Protein AF-0000000076684715 (afdb_homodimer)

Structure (mmCIF, N/CA/C/O backbone):
data_AF-0000000076684715-model_v1
#
loop_
_entity.id
_entity.type
_entity.pdbx_description
1 polymer 'Metal-dependent hydrolase'
#
loop_
_atom_site.group_PDB
_atom_site.id
_atom_site.type_symbol
_atom_site.label_atom_id
_atom_site.label_alt_id
_atom_site.label_comp_id
_atom_site.label_asym_id
_atom_site.label_entity_id
_atom_site.label_seq_id
_atom_site.pdbx_PDB_ins_code
_atom_site.Cartn_x
_atom_site.Cartn_y
_atom_site.Cartn_z
_atom_site.occupancy
_atom_site.B_iso_or_equiv
_atom_site.auth_seq_id
_atom_site.auth_comp_id
_atom_site.auth_asym_id
_atom_site.auth_atom_id
_atom_site.pdbx_PDB_model_num
ATOM 1 N N . MET A 1 1 ? -25.812 -26.469 17.766 1 25.17 1 MET A N 1
ATOM 2 C CA . MET A 1 1 ? -26.031 -25.109 17.297 1 25.17 1 MET A CA 1
ATOM 3 C C . MET A 1 1 ? -24.703 -24.344 17.234 1 25.17 1 MET A C 1
ATOM 5 O O . MET A 1 1 ? -24.078 -24.094 18.266 1 25.17 1 MET A O 1
ATOM 9 N N . ASP A 1 2 ? -23.781 -24.54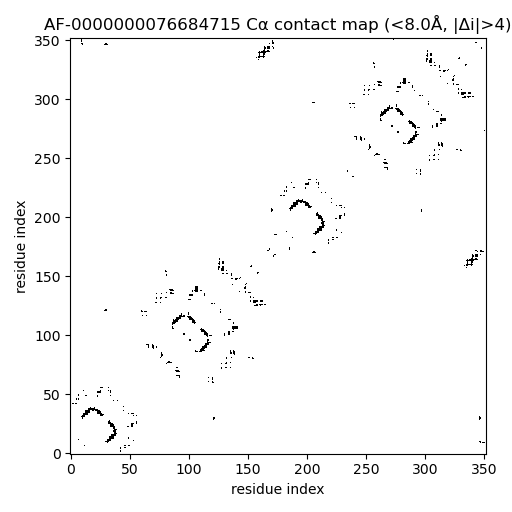7 16.297 1 29.7 2 ASP A N 1
ATOM 10 C CA . ASP A 1 2 ? -22.406 -24.078 16.172 1 29.7 2 ASP A CA 1
ATOM 11 C C . ASP A 1 2 ? -22.344 -22.547 16.156 1 29.7 2 ASP A C 1
ATOM 13 O O . ASP A 1 2 ? -22.875 -21.906 15.242 1 29.7 2 ASP A O 1
ATOM 17 N N . LYS A 1 3 ? -22.5 -21.797 17.297 1 34.09 3 LYS A N 1
ATOM 18 C CA . LYS A 1 3 ? -22.656 -20.375 17.578 1 34.09 3 LYS A CA 1
ATOM 19 C C . LYS A 1 3 ? -21.625 -19.562 16.797 1 34.09 3 LYS A C 1
ATOM 21 O O . LYS A 1 3 ? -20.422 -19.703 16.984 1 34.09 3 LYS A O 1
ATOM 26 N N . LYS A 1 4 ? -21.906 -19.25 15.633 1 37.41 4 LYS A N 1
ATOM 27 C CA . LYS A 1 4 ? -21.125 -18.391 14.742 1 37.41 4 LYS A CA 1
ATOM 28 C C . LYS A 1 4 ? -20.641 -17.141 15.469 1 37.41 4 LYS A C 1
ATOM 30 O O . LYS A 1 4 ? -21.453 -16.375 15.992 1 37.41 4 LYS A O 1
ATOM 35 N N . ARG A 1 5 ? -19.375 -17.078 15.922 1 48.44 5 ARG A N 1
ATOM 36 C CA . ARG A 1 5 ? -18.766 -16 16.688 1 48.44 5 ARG A CA 1
ATOM 37 C C . ARG A 1 5 ? -18.844 -14.688 15.938 1 48.44 5 ARG A C 1
ATOM 39 O O . ARG A 1 5 ? -18.812 -14.664 14.703 1 48.44 5 ARG A O 1
ATOM 46 N N . PRO A 1 6 ? -19.391 -13.656 16.656 1 44.38 6 PRO A N 1
ATOM 47 C CA . PRO A 1 6 ? -19.641 -12.352 16.031 1 44.38 6 PRO A CA 1
ATOM 48 C C . PRO A 1 6 ? -18.469 -11.875 15.18 1 44.38 6 PRO A C 1
ATOM 50 O O . PRO A 1 6 ? -17.312 -12.141 15.516 1 44.38 6 PRO A O 1
ATOM 53 N N . ASP A 1 7 ? -18.594 -11.5 14 1 47.94 7 ASP A N 1
ATOM 54 C CA . ASP A 1 7 ? -17.609 -10.844 13.141 1 47.94 7 ASP A CA 1
ATOM 55 C C . ASP A 1 7 ? -17.406 -9.383 13.539 1 47.94 7 ASP A C 1
ATOM 57 O O . ASP A 1 7 ? -18.375 -8.609 13.562 1 47.94 7 ASP A O 1
ATOM 61 N N . TYR A 1 8 ? -16.281 -8.961 14.32 1 49.88 8 TYR A N 1
ATOM 62 C CA . TYR A 1 8 ? -16.016 -7.656 14.906 1 49.88 8 TYR A CA 1
ATOM 63 C C . TYR A 1 8 ? -15.43 -6.699 13.875 1 49.88 8 TYR A C 1
ATOM 65 O O . TYR A 1 8 ? -15.125 -5.547 14.188 1 49.88 8 TYR A O 1
ATOM 73 N N . GLY A 1 9 ? -15.43 -7.141 12.641 1 47.31 9 GLY A N 1
ATOM 74 C CA . GLY A 1 9 ? -14.891 -6.305 11.578 1 47.31 9 GLY A CA 1
ATOM 75 C C . GLY A 1 9 ? -13.492 -6.707 11.148 1 47.31 9 GLY A C 1
ATOM 76 O O . GLY A 1 9 ? -12.805 -7.438 11.859 1 47.31 9 GLY A O 1
ATOM 77 N N . PRO A 1 10 ? -13.148 -6.391 10.055 1 50.03 10 PRO A N 1
ATOM 78 C CA . PRO A 1 10 ? -11.883 -6.859 9.492 1 50.03 10 PRO A CA 1
ATOM 79 C C . PRO A 1 10 ? -10.664 -6.359 10.266 1 50.03 10 PRO A C 1
ATOM 81 O O . PRO A 1 10 ? -9.594 -6.957 10.18 1 50.03 10 PRO A O 1
ATOM 84 N N . ASP A 1 11 ? -10.836 -5.344 11.078 1 54.41 11 ASP A N 1
ATOM 85 C CA . ASP A 1 11 ? -9.68 -4.77 11.766 1 54.41 11 ASP A CA 1
ATOM 86 C C . ASP A 1 11 ? -9.602 -5.266 13.203 1 54.41 11 ASP A C 1
ATOM 88 O O . ASP A 1 11 ? -8.781 -4.781 13.992 1 54.41 11 ASP A O 1
ATOM 92 N N . VAL A 1 12 ? -10.492 -6.086 13.461 1 65.94 12 VAL A N 1
ATOM 93 C CA . VAL A 1 12 ? -10.445 -6.609 14.82 1 65.94 12 VAL A CA 1
ATOM 94 C C . VAL A 1 12 ? -10.258 -8.125 14.789 1 65.94 12 VAL A C 1
ATOM 96 O O . VAL A 1 12 ? -11.023 -8.836 14.133 1 65.94 12 VAL A O 1
ATOM 99 N N . GLU A 1 13 ? -9.195 -8.57 15.219 1 74.06 13 GLU A N 1
ATOM 100 C CA . GLU A 1 13 ? -8.945 -9.992 15.414 1 74.06 13 GLU A CA 1
ATOM 101 C C . GLU A 1 13 ? -9.109 -10.391 16.875 1 74.06 13 GLU A C 1
ATOM 103 O O . GLU A 1 13 ? -8.5 -9.781 17.766 1 74.06 13 GLU A O 1
ATOM 108 N N . VAL A 1 14 ? -9.992 -11.406 17.031 1 78.88 14 VAL A N 1
ATOM 109 C CA . VAL A 1 14 ? -10.188 -11.914 18.375 1 78.88 14 VAL A CA 1
ATOM 110 C C . VAL A 1 14 ? -9.414 -13.219 18.562 1 78.88 14 VAL A C 1
ATOM 112 O O . VAL A 1 14 ? -9.602 -14.164 17.781 1 78.88 14 VAL A O 1
ATOM 115 N N . ARG A 1 15 ? -8.453 -13.219 19.344 1 81.12 15 ARG A N 1
ATOM 116 C CA . ARG A 1 15 ? -7.691 -14.406 19.719 1 81.12 15 ARG A CA 1
ATOM 117 C C . ARG A 1 15 ? -8.188 -14.977 21.047 1 81.12 15 ARG A C 1
ATOM 119 O O . ARG A 1 15 ? -8.102 -14.312 22.078 1 81.12 15 ARG A O 1
ATOM 126 N N . ARG A 1 16 ? -8.695 -16.203 20.875 1 81.06 16 ARG A N 1
ATOM 127 C CA . ARG A 1 16 ? -9.203 -16.859 22.078 1 81.06 16 ARG A CA 1
ATOM 128 C C . ARG A 1 16 ? -8.156 -17.766 22.688 1 81.06 16 ARG A C 1
ATOM 130 O O . ARG A 1 16 ? -7.434 -18.469 21.984 1 81.06 16 ARG A O 1
ATOM 137 N N . SER A 1 17 ? -8.031 -17.578 23.969 1 83.44 17 SER A N 1
ATOM 138 C CA . SER A 1 17 ? -7.008 -18.312 24.703 1 83.44 17 SER A CA 1
ATOM 139 C C . SER A 1 17 ? -7.609 -19.125 25.844 1 83.44 17 SER A C 1
ATOM 141 O O . SER A 1 17 ? -8.398 -18.594 26.625 1 83.44 17 SER A O 1
ATOM 143 N N . ARG A 1 18 ? -7.223 -20.359 25.828 1 86.56 18 ARG A N 1
ATOM 144 C CA . ARG A 1 18 ? -7.652 -21.219 26.938 1 86.56 18 ARG A CA 1
ATOM 145 C C . ARG A 1 18 ? -6.887 -20.891 28.219 1 86.56 18 ARG A C 1
ATOM 147 O O . ARG A 1 18 ? -7.301 -21.281 29.312 1 86.56 18 ARG A O 1
ATOM 154 N N . ARG A 1 19 ? -5.758 -20.312 28.047 1 83.44 19 ARG A N 1
ATOM 155 C CA . ARG A 1 19 ? -4.938 -19.969 29.203 1 83.44 19 ARG A CA 1
ATOM 156 C C . ARG A 1 19 ? -5.449 -18.703 29.875 1 83.44 19 ARG A C 1
ATOM 158 O O . ARG A 1 19 ? -5.195 -18.484 31.062 1 83.44 19 ARG A O 1
ATOM 165 N N . ARG A 1 20 ? -6.199 -17.938 29.062 1 79.62 20 ARG A N 1
ATOM 166 C CA . ARG A 1 20 ? -6.777 -16.703 29.578 1 79.62 20 ARG A CA 1
ATOM 167 C C . ARG A 1 20 ? -8.125 -16.953 30.234 1 79.62 20 ARG A C 1
ATOM 169 O O . ARG A 1 20 ? -8.961 -17.672 29.688 1 79.62 20 ARG A O 1
ATOM 176 N N . ARG A 1 21 ? -8.297 -16.469 31.359 1 77.69 21 ARG A N 1
ATOM 177 C CA . ARG A 1 21 ? -9.516 -16.797 32.094 1 77.69 21 ARG A CA 1
ATOM 178 C C . ARG A 1 21 ? -10.414 -15.57 32.25 1 77.69 21 ARG A C 1
ATOM 180 O O . ARG A 1 21 ? -11.633 -15.68 32.156 1 77.69 21 ARG A O 1
ATOM 187 N N . ARG A 1 22 ? -9.961 -14.367 32.469 1 78.5 22 ARG A N 1
ATOM 188 C CA . ARG A 1 22 ? -10.852 -13.258 32.812 1 78.5 22 ARG A CA 1
ATOM 189 C C . ARG A 1 22 ? -10.477 -12 32.031 1 78.5 22 ARG A C 1
ATOM 191 O O . ARG A 1 22 ? -11.344 -11.195 31.703 1 78.5 22 ARG A O 1
ATOM 198 N N . THR A 1 23 ? -9.367 -11.969 31.625 1 81.12 23 THR A N 1
ATOM 199 C CA . THR A 1 23 ? -8.914 -10.672 31.156 1 81.12 23 THR A CA 1
ATOM 200 C C . THR A 1 23 ? -9.055 -10.57 29.641 1 81.12 23 THR A C 1
ATOM 202 O O . THR A 1 23 ? -8.758 -11.523 28.906 1 81.12 23 THR A O 1
ATOM 205 N N . VAL A 1 24 ? -9.797 -9.562 29.266 1 84.5 24 VAL A N 1
ATOM 206 C CA . VAL A 1 24 ? -9.797 -9.18 27.859 1 84.5 24 VAL A CA 1
ATOM 207 C C . VAL A 1 24 ? -8.812 -8.039 27.625 1 84.5 24 VAL A C 1
ATOM 209 O O . VAL A 1 24 ? -8.82 -7.047 28.359 1 84.5 24 VAL A O 1
ATOM 212 N N . SER A 1 25 ? -7.887 -8.219 26.766 1 85.06 25 SER A N 1
ATOM 213 C CA . SER A 1 25 ? -6.934 -7.176 26.422 1 85.06 25 SER A CA 1
ATOM 214 C C . SER A 1 25 ? -6.891 -6.949 24.906 1 85.06 25 SER A C 1
ATOM 216 O O . SER A 1 25 ? -7.363 -7.785 24.141 1 85.06 25 SER A O 1
ATOM 218 N N . ALA A 1 26 ? -6.555 -5.73 24.578 1 83.75 26 ALA A N 1
ATOM 219 C CA . ALA A 1 26 ? -6.453 -5.41 23.156 1 83.75 26 ALA A CA 1
ATOM 220 C C . ALA A 1 26 ? -5.18 -4.625 22.859 1 83.75 26 ALA A C 1
ATOM 222 O O . ALA A 1 26 ? -4.68 -3.896 23.719 1 83.75 26 ALA A O 1
ATOM 223 N N . ARG A 1 27 ? -4.594 -4.918 21.797 1 73.06 27 ARG A N 1
ATOM 224 C CA . ARG A 1 27 ? -3.461 -4.133 21.328 1 73.06 27 ARG A CA 1
ATOM 225 C C . ARG A 1 27 ? -3.561 -3.885 19.812 1 73.06 27 ARG A C 1
ATOM 227 O O . ARG A 1 27 ? -4.137 -4.695 19.094 1 73.06 27 ARG A O 1
ATOM 234 N N . ALA A 1 28 ? -2.98 -2.727 19.594 1 63.59 28 ALA A N 1
ATOM 235 C CA . ALA A 1 28 ? -2.896 -2.43 18.156 1 63.59 28 ALA A CA 1
ATOM 236 C C . ALA A 1 28 ? -1.727 -3.166 17.516 1 63.59 28 ALA A C 1
ATOM 238 O O . ALA A 1 28 ? -0.61 -3.148 18.031 1 63.59 28 ALA A O 1
ATOM 239 N N . GLU A 1 29 ? -2.051 -3.963 16.641 1 60.81 29 GLU A N 1
ATOM 240 C CA . GLU A 1 29 ? -1.035 -4.586 15.797 1 60.81 29 GLU A CA 1
ATOM 241 C C . GLU A 1 29 ? -1.182 -4.152 14.344 1 60.81 29 GLU A C 1
ATOM 243 O O . GLU A 1 29 ? -1.964 -4.734 13.586 1 60.81 29 GLU A O 1
ATOM 248 N N . GLY A 1 30 ? -0.362 -3.266 14.078 1 48.84 30 GLY A N 1
ATOM 249 C CA . GLY A 1 30 ? -0.593 -2.67 12.773 1 48.84 30 GLY A CA 1
ATOM 250 C C . GLY A 1 30 ? -1.957 -2.016 12.648 1 48.84 30 GLY A C 1
ATOM 251 O O . GLY A 1 30 ? -2.312 -1.153 13.453 1 48.84 30 GLY A O 1
ATOM 252 N N . ASN A 1 31 ? -2.684 -2.512 11.633 1 51.09 31 ASN A N 1
ATOM 253 C CA . ASN A 1 31 ? -4.016 -1.968 11.398 1 51.09 31 ASN A CA 1
ATOM 254 C C . ASN A 1 31 ? -5.094 -2.799 12.086 1 51.09 31 ASN A C 1
ATOM 256 O O . ASN A 1 31 ? -6.285 -2.613 11.836 1 51.09 31 ASN A O 1
ATOM 260 N N . ARG A 1 32 ? -4.586 -3.619 12.812 1 60.69 32 ARG A N 1
ATOM 261 C CA . ARG A 1 32 ? -5.539 -4.496 13.484 1 60.69 32 ARG A CA 1
ATOM 262 C C . ARG A 1 32 ? -5.48 -4.312 15 1 60.69 32 ARG A C 1
ATOM 264 O O . ARG A 1 32 ? -4.426 -3.994 15.547 1 60.69 32 ARG A O 1
ATOM 271 N N . ILE A 1 33 ? -6.645 -4.281 15.438 1 69.94 33 ILE A N 1
ATOM 272 C CA . ILE A 1 33 ? -6.734 -4.398 16.891 1 69.94 33 ILE A CA 1
ATOM 273 C C . ILE A 1 33 ? -6.906 -5.867 17.281 1 69.94 33 ILE A C 1
ATOM 275 O O . ILE A 1 33 ? -7.855 -6.523 16.844 1 69.94 33 ILE A O 1
ATOM 279 N N . VAL A 1 34 ? -5.863 -6.422 17.766 1 78.88 34 VAL A N 1
ATOM 280 C CA . VAL A 1 34 ? -5.941 -7.793 18.266 1 78.88 34 VAL A CA 1
ATOM 281 C C . VAL A 1 34 ? -6.48 -7.797 19.688 1 78.88 34 VAL A C 1
ATOM 283 O O . VAL A 1 34 ? -5.914 -7.152 20.578 1 78.88 34 VAL A O 1
ATOM 286 N N . VAL A 1 35 ? -7.656 -8.469 19.812 1 84.31 35 VAL A N 1
ATOM 287 C CA . VAL A 1 35 ? -8.273 -8.578 21.125 1 84.31 35 VAL A CA 1
ATOM 288 C C . VAL A 1 35 ? -8.102 -10 21.656 1 84.31 35 VAL A C 1
ATOM 290 O O . VAL A 1 35 ? -8.492 -10.969 21 1 84.31 35 VAL A O 1
ATOM 293 N N . MET A 1 36 ? -7.379 -10.125 22.688 1 88.38 36 MET A N 1
ATOM 294 C CA . MET A 1 36 ? -7.203 -11.414 23.344 1 88.38 36 MET A CA 1
ATOM 295 C C . MET A 1 36 ? -8.289 -11.633 24.391 1 88.38 36 MET A C 1
ATOM 297 O O . MET A 1 36 ? -8.453 -10.82 25.312 1 88.38 36 MET A O 1
ATOM 301 N N . VAL A 1 37 ? -9.031 -12.773 24.109 1 88.25 37 VAL A N 1
ATOM 302 C CA . VAL A 1 37 ? -10.141 -13.055 25.016 1 88.25 37 VAL A CA 1
ATOM 303 C C . VAL A 1 37 ? -10.023 -14.477 25.562 1 88.25 37 VAL A C 1
ATOM 305 O O . VAL A 1 37 ? -9.43 -15.344 24.906 1 88.25 37 VAL A O 1
ATOM 308 N N . PRO A 1 38 ? -10.57 -14.727 26.75 1 88.44 38 PRO A N 1
ATOM 309 C CA . PRO A 1 38 ? -10.641 -16.109 27.203 1 88.44 38 PRO A CA 1
ATOM 310 C C . PRO A 1 38 ? -11.477 -17 26.281 1 88.44 38 PRO A C 1
ATOM 312 O O . PRO A 1 38 ? -12.5 -16.562 25.75 1 88.44 38 PRO A O 1
ATOM 315 N N . ALA A 1 39 ? -11.047 -18.188 26.094 1 87.88 39 ALA A N 1
ATOM 316 C CA . ALA A 1 39 ? -11.727 -19.125 25.203 1 87.88 39 ALA A CA 1
ATOM 317 C C . ALA A 1 39 ? -13.117 -19.484 25.734 1 87.88 39 ALA A C 1
ATOM 319 O O . ALA A 1 39 ? -14.016 -19.797 24.953 1 87.88 39 ALA A O 1
ATOM 320 N N . ASP A 1 40 ? -13.359 -19.375 26.938 1 86.56 40 ASP A N 1
ATOM 321 C CA . ASP A 1 40 ? -14.594 -19.844 27.562 1 86.56 40 ASP A CA 1
ATOM 322 C C . ASP A 1 40 ? -15.562 -18.688 27.797 1 86.56 40 ASP A C 1
ATOM 324 O O . ASP A 1 40 ? -16.594 -18.859 28.469 1 86.56 40 ASP A O 1
ATOM 328 N N . MET A 1 41 ? -15.266 -17.562 27.281 1 84.25 41 MET A N 1
ATOM 329 C CA . MET A 1 41 ? -16.156 -16.422 27.438 1 84.25 41 MET A CA 1
ATOM 330 C C . MET A 1 41 ? -17.453 -16.609 26.672 1 84.25 41 MET A C 1
ATOM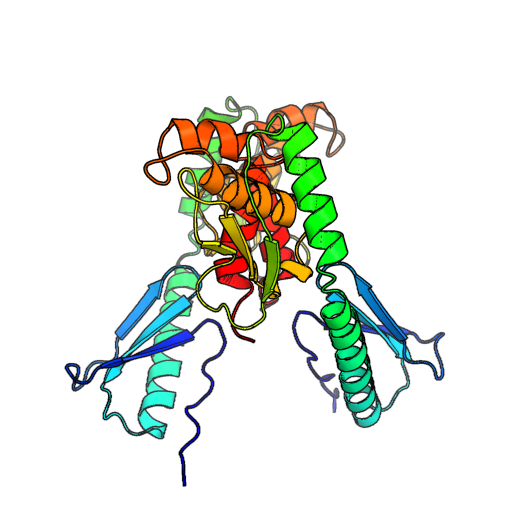 332 O O . MET A 1 41 ? -17.422 -17 25.5 1 84.25 41 MET A O 1
ATOM 336 N N . PRO A 1 42 ? -18.672 -16.422 27.359 1 84.12 42 PRO A N 1
ATOM 337 C CA . PRO A 1 42 ? -19.938 -16.5 26.625 1 84.12 42 PRO A CA 1
ATOM 338 C C . PRO A 1 42 ? -19.984 -15.531 25.438 1 84.12 42 PRO A C 1
ATOM 340 O O . PRO A 1 42 ? -19.469 -14.414 25.531 1 84.12 42 PRO A O 1
ATOM 343 N N . PRO A 1 43 ? -20.641 -15.922 24.375 1 79.81 43 PRO A N 1
ATOM 344 C CA . PRO A 1 43 ? -20.625 -15.133 23.141 1 79.81 43 PRO A CA 1
ATOM 345 C C . PRO A 1 43 ? -21.156 -13.719 23.344 1 79.81 43 PRO A C 1
ATOM 347 O O . PRO A 1 43 ? -20.609 -12.766 22.781 1 79.81 43 PRO A O 1
ATOM 350 N N . LYS A 1 44 ? -22.156 -13.578 24.109 1 80.12 44 LYS A N 1
ATOM 351 C CA . LYS A 1 44 ? -22.734 -12.25 24.359 1 80.12 44 LYS A CA 1
ATOM 352 C C . LYS A 1 44 ? -21.75 -11.367 25.109 1 80.12 44 LYS A C 1
ATOM 354 O O . LYS A 1 44 ? -21.594 -10.188 24.797 1 80.12 44 LYS A O 1
ATOM 359 N N . ALA A 1 45 ? -21.125 -11.906 26.125 1 81.44 45 ALA A N 1
ATOM 360 C CA . ALA A 1 45 ? -20.125 -11.172 26.906 1 81.44 45 ALA A CA 1
ATOM 361 C C . ALA A 1 45 ? -18.906 -10.828 26.047 1 81.44 45 ALA A C 1
ATOM 363 O O . ALA A 1 45 ? -18.359 -9.727 26.156 1 81.44 45 ALA A O 1
ATOM 364 N N . GLU A 1 46 ? -18.453 -11.789 25.234 1 80.81 46 GLU A N 1
ATOM 365 C CA . GLU A 1 46 ? -17.344 -11.539 24.312 1 80.81 46 GLU A CA 1
ATOM 366 C C . GLU A 1 46 ? -17.656 -10.359 23.391 1 80.81 46 GLU A C 1
ATOM 368 O O . GLU A 1 46 ? -16.828 -9.453 23.25 1 80.81 46 GLU A O 1
ATOM 373 N N . GLN A 1 47 ? -18.766 -10.375 22.844 1 78.75 47 GLN A N 1
ATOM 374 C CA . GLN A 1 47 ? -19.125 -9.32 21.906 1 78.75 47 GLN A CA 1
ATOM 375 C C . GLN A 1 47 ? -19.109 -7.953 22.578 1 78.75 47 GLN A C 1
ATOM 377 O O . GLN A 1 47 ? -18.531 -7 22.047 1 78.75 47 GLN A O 1
ATOM 382 N N . GLN A 1 48 ? -19.734 -7.883 23.672 1 79.94 48 GLN A N 1
ATOM 383 C CA . GLN A 1 48 ? -19.828 -6.617 24.391 1 79.94 48 GLN A CA 1
ATOM 384 C C . GLN A 1 48 ? -18.438 -6.129 24.797 1 79.94 48 GLN A C 1
ATOM 386 O O . GLN A 1 48 ? -18.094 -4.961 24.594 1 79.94 48 GLN A O 1
ATOM 391 N N . GLN A 1 49 ? -17.625 -7.035 25.328 1 82.94 49 GLN A N 1
ATOM 392 C CA . GLN A 1 49 ? -16.312 -6.637 25.828 1 82.94 49 GLN A CA 1
ATOM 393 C C . GLN A 1 49 ? -15.359 -6.297 24.672 1 82.94 49 GLN A C 1
ATOM 395 O O . GLN A 1 49 ? -14.578 -5.348 24.766 1 82.94 49 GLN A O 1
ATOM 400 N N . VAL A 1 50 ? -15.43 -7.078 23.656 1 80.31 50 VAL A N 1
ATOM 401 C CA . VAL A 1 50 ? -14.594 -6.805 22.484 1 80.31 50 VAL A CA 1
ATOM 402 C C . VAL A 1 50 ? -14.945 -5.438 21.906 1 80.31 50 VAL A C 1
ATOM 404 O O . VAL A 1 50 ? -14.062 -4.629 21.625 1 80.31 50 VAL A O 1
ATOM 407 N N . LEU A 1 51 ? -16.188 -5.109 21.797 1 75.44 51 LEU A N 1
ATOM 408 C CA . LEU A 1 51 ? -16.609 -3.826 21.25 1 75.44 51 LEU A CA 1
ATOM 409 C C . LEU A 1 51 ? -16.125 -2.674 22.125 1 75.44 51 LEU A C 1
ATOM 411 O O . LEU A 1 51 ? -15.648 -1.659 21.625 1 75.44 51 LEU A O 1
ATOM 415 N N . GLU A 1 52 ? -16.219 -2.828 23.359 1 79.56 52 GLU A N 1
ATOM 416 C CA . GLU A 1 52 ? -15.812 -1.787 24.297 1 79.56 52 GLU A CA 1
ATOM 417 C C . GLU A 1 52 ? -14.312 -1.547 24.234 1 79.56 52 GLU A C 1
ATOM 419 O O . GLU A 1 52 ? -13.859 -0.4 24.188 1 79.56 52 GLU A O 1
ATOM 424 N N . ILE A 1 53 ? -13.555 -2.637 24.203 1 81.38 53 ILE A N 1
ATOM 425 C CA . ILE A 1 53 ? -12.109 -2.465 24.266 1 81.38 53 ILE A CA 1
ATOM 426 C C . ILE A 1 53 ? -11.586 -1.967 22.922 1 81.38 53 ILE A C 1
ATOM 428 O O . ILE A 1 53 ? -10.641 -1.176 22.859 1 81.38 53 ILE A O 1
ATOM 432 N N . VAL A 1 54 ? -12.211 -2.387 21.938 1 75.88 54 VAL A N 1
ATOM 433 C CA . VAL A 1 54 ? -11.828 -1.894 20.625 1 75.88 54 VAL A CA 1
ATOM 434 C C . VAL A 1 54 ? -12.078 -0.388 20.547 1 75.88 54 VAL A C 1
ATOM 436 O O . VAL A 1 54 ? -11.234 0.358 20.031 1 75.88 54 VAL A O 1
ATOM 439 N N . GLU A 1 55 ? -13.156 0.052 21.047 1 68.44 55 GLU A N 1
ATOM 440 C CA . GLU A 1 55 ? -13.453 1.48 21.078 1 68.44 55 GLU A CA 1
ATOM 441 C C . GLU A 1 55 ? -12.422 2.242 21.906 1 68.44 55 GLU A C 1
ATOM 443 O O . GLU A 1 55 ? -12 3.336 21.516 1 68.44 55 GLU A O 1
ATOM 448 N N . ARG A 1 56 ? -12.039 1.666 22.922 1 71.88 56 ARG A N 1
ATOM 449 C CA . ARG A 1 56 ? -11.031 2.293 23.766 1 71.88 56 ARG A CA 1
ATOM 450 C C . ARG A 1 56 ? -9.695 2.398 23.047 1 71.88 56 ARG A C 1
ATOM 452 O O . ARG A 1 56 ? -9.023 3.434 23.109 1 71.88 56 ARG A O 1
ATOM 459 N N . VAL A 1 57 ? -9.336 1.355 22.391 1 70.06 57 VAL A N 1
ATOM 460 C CA . VAL A 1 57 ? -8.07 1.352 21.656 1 70.06 57 VAL A CA 1
ATOM 461 C C . VAL A 1 57 ? -8.125 2.361 20.516 1 70.06 57 VAL A C 1
ATOM 463 O O . VAL A 1 57 ? -7.164 3.098 20.281 1 70.06 57 VAL A O 1
ATOM 466 N N . ARG A 1 58 ? -9.211 2.387 19.922 1 62.75 58 ARG A N 1
ATOM 467 C CA . ARG A 1 58 ? -9.383 3.332 18.828 1 62.75 58 ARG A CA 1
ATOM 468 C C . ARG A 1 58 ? -9.281 4.77 19.312 1 62.75 58 ARG A C 1
ATOM 470 O O . ARG A 1 58 ? -8.672 5.617 18.656 1 62.75 58 ARG A O 1
ATOM 477 N N . LYS A 1 59 ? -9.906 4.988 20.391 1 61.38 59 LYS A N 1
ATOM 478 C CA . LYS A 1 59 ? -9.828 6.309 21 1 61.38 59 LYS A CA 1
ATOM 479 C C . LYS A 1 59 ? -8.391 6.66 21.359 1 61.38 59 LYS A C 1
ATOM 481 O O . LYS A 1 59 ? -7.953 7.797 21.188 1 61.38 59 LYS A O 1
ATOM 486 N N . LYS A 1 60 ? -7.758 5.707 21.891 1 58.44 60 LYS A N 1
ATOM 487 C CA . LYS A 1 60 ? -6.359 5.934 22.25 1 58.44 60 LYS A CA 1
ATOM 488 C C . LYS A 1 60 ? -5.516 6.188 21 1 58.44 60 LYS A C 1
ATOM 490 O O . LYS A 1 60 ? -4.637 7.055 21 1 58.44 60 LYS A O 1
ATOM 495 N N . VAL A 1 61 ? -5.832 5.48 20.062 1 53.62 61 VAL A N 1
ATOM 496 C CA . VAL A 1 61 ? -5.137 5.703 18.797 1 53.62 61 VAL A CA 1
ATOM 497 C C . VAL A 1 61 ? -5.504 7.074 18.234 1 53.62 61 VAL A C 1
ATOM 499 O O . VAL A 1 61 ? -4.645 7.789 17.719 1 53.62 61 VAL A O 1
ATOM 502 N N . GLY A 1 62 ? -6.84 7.379 18.266 1 54.34 62 GLY A N 1
ATOM 503 C CA . GLY A 1 62 ? -7.293 8.711 17.906 1 54.34 62 GLY A CA 1
ATOM 504 C C . GLY A 1 62 ? -6.637 9.805 18.719 1 54.34 62 GLY A C 1
ATOM 505 O O . GLY A 1 62 ? -6.359 10.891 18.203 1 54.34 62 GLY A O 1
ATOM 506 N N . ASN A 1 63 ? -6.633 9.57 20.031 1 53.69 63 ASN A N 1
ATOM 507 C CA . ASN A 1 63 ? -5.918 10.492 20.906 1 53.69 63 ASN A CA 1
ATOM 508 C C . ASN A 1 63 ? -4.438 10.578 20.547 1 53.69 63 ASN A C 1
ATOM 510 O O . ASN A 1 63 ? -3.719 11.438 21.062 1 53.69 63 ASN A O 1
ATOM 514 N N . GLY A 1 64 ? -4.082 9.781 19.672 1 60.28 64 GLY A N 1
ATOM 515 C CA . GLY A 1 64 ? -2.705 9.695 19.203 1 60.28 64 GLY A CA 1
ATOM 516 C C . GLY A 1 64 ? -2.363 10.719 18.141 1 60.28 64 GLY A C 1
ATOM 517 O O . GLY A 1 64 ? -1.206 10.828 17.734 1 60.28 64 GLY A O 1
ATOM 518 N N . LEU A 1 65 ? -3.449 11.461 17.891 1 77.44 65 LEU A N 1
ATOM 519 C CA . LEU A 1 65 ? -3.188 12.523 16.922 1 77.44 65 LEU A CA 1
ATOM 520 C C . LEU A 1 65 ? -2.482 13.703 17.594 1 77.44 65 LEU A C 1
ATOM 522 O O . LEU A 1 65 ? -3.135 14.633 18.062 1 77.44 65 LEU A O 1
ATOM 526 N N . ASP A 1 66 ? -1.301 13.742 17.703 1 87.69 66 ASP A N 1
ATOM 527 C CA . ASP A 1 66 ? -0.443 14.75 18.312 1 87.69 66 ASP A CA 1
ATOM 528 C C . ASP A 1 66 ? 0.114 15.711 17.266 1 87.69 66 ASP A C 1
ATOM 530 O O . ASP A 1 66 ? 1.035 15.359 16.531 1 87.69 66 ASP A O 1
ATOM 534 N N . ASN A 1 67 ? -0.394 16.953 17.344 1 93.88 67 ASN A N 1
ATOM 535 C CA . ASN A 1 67 ? 0.064 17.953 16.375 1 93.88 67 ASN A CA 1
ATOM 536 C C . ASN A 1 67 ? 1.532 18.312 16.594 1 93.88 67 ASN A C 1
ATOM 538 O O . ASN A 1 67 ? 2.242 18.641 15.648 1 93.88 67 ASN A O 1
ATOM 542 N N . LYS A 1 68 ? 1.962 18.281 17.797 1 93.69 68 LYS A N 1
ATOM 543 C CA . LYS A 1 68 ? 3.361 18.609 18.062 1 93.69 68 LYS A CA 1
ATOM 544 C C . LYS A 1 68 ? 4.293 17.578 17.422 1 93.69 68 LYS A C 1
ATOM 546 O O . LYS A 1 68 ? 5.32 17.953 16.844 1 93.69 68 LYS A O 1
ATOM 551 N N . ASP A 1 69 ? 3.836 16.328 17.547 1 93.69 69 ASP A N 1
ATOM 552 C CA . ASP A 1 69 ? 4.621 15.273 16.906 1 93.69 69 ASP A CA 1
ATOM 553 C C . ASP A 1 69 ? 4.609 15.422 15.383 1 93.69 69 ASP A C 1
ATOM 555 O O . ASP A 1 69 ? 5.629 15.211 14.719 1 93.69 69 ASP A O 1
ATOM 559 N N . LEU A 1 70 ? 3.473 15.75 14.883 1 96.75 70 LEU A N 1
ATOM 560 C CA . LEU A 1 70 ? 3.326 15.977 13.445 1 96.75 70 LEU A CA 1
ATOM 561 C C . LEU A 1 70 ? 4.23 17.109 12.977 1 96.75 70 LEU A C 1
ATOM 563 O O . LEU A 1 70 ? 4.879 17 11.938 1 96.75 70 LEU A O 1
ATOM 567 N N . GLU A 1 71 ? 4.293 18.172 13.758 1 97.31 71 GLU A N 1
ATOM 568 C CA . GLU A 1 71 ? 5.137 19.328 13.438 1 97.31 71 GLU A CA 1
ATOM 569 C C . GLU A 1 71 ? 6.613 18.953 13.484 1 97.31 71 GLU A C 1
ATOM 571 O O . GLU A 1 71 ? 7.383 19.328 12.602 1 97.31 71 GLU A O 1
ATOM 576 N N . ARG A 1 72 ? 6.984 18.234 14.5 1 97.5 72 ARG A N 1
ATOM 577 C CA . ARG A 1 72 ? 8.375 17.781 14.602 1 97.5 72 ARG A CA 1
ATOM 578 C C . ARG A 1 72 ? 8.766 16.938 13.406 1 97.5 72 ARG A C 1
ATOM 580 O O . ARG A 1 72 ? 9.859 17.094 12.852 1 97.5 72 ARG A O 1
ATOM 587 N N . ARG A 1 73 ? 7.891 16.062 13.055 1 97.31 73 ARG A N 1
ATOM 588 C CA . ARG A 1 73 ? 8.117 15.195 11.906 1 97.31 73 ARG A CA 1
ATOM 589 C C . ARG A 1 73 ? 8.289 16.016 10.625 1 97.31 73 ARG A C 1
ATOM 591 O O . ARG A 1 73 ? 9.203 15.758 9.836 1 97.31 73 ARG A O 1
ATOM 598 N N . ALA A 1 74 ? 7.457 16.984 10.43 1 98.69 74 ALA A N 1
ATOM 599 C CA . ALA A 1 74 ? 7.52 17.844 9.25 1 98.69 74 ALA A CA 1
ATOM 600 C C . ALA A 1 74 ? 8.836 18.609 9.203 1 98.69 74 ALA A C 1
ATOM 602 O O . ALA A 1 74 ? 9.461 18.719 8.141 1 98.69 74 ALA A O 1
ATOM 603 N N . ARG A 1 75 ? 9.258 19.109 10.273 1 98.5 75 ARG A N 1
ATOM 604 C CA . ARG A 1 75 ? 10.5 19.891 10.328 1 98.5 75 ARG A CA 1
ATOM 605 C C . ARG A 1 75 ? 11.711 19 10.07 1 98.5 75 ARG A C 1
ATOM 607 O O . ARG A 1 75 ? 12.656 19.422 9.406 1 98.5 75 ARG A O 1
ATOM 614 N N . THR A 1 76 ? 11.633 17.828 10.617 1 98.62 76 THR A N 1
ATOM 615 C CA . THR A 1 76 ? 12.711 16.891 10.344 1 98.62 76 THR A CA 1
ATOM 616 C C . THR A 1 76 ? 12.797 16.578 8.852 1 98.62 76 THR A C 1
ATOM 618 O O . THR A 1 76 ? 13.883 16.594 8.273 1 98.62 76 THR A O 1
ATOM 621 N N . LEU A 1 77 ? 11.664 16.328 8.219 1 98.81 77 LEU A N 1
ATOM 622 C CA . LEU A 1 77 ? 11.625 16.031 6.789 1 98.81 77 LEU A CA 1
ATOM 623 C C . LEU A 1 77 ? 12.055 17.234 5.965 1 98.81 77 LEU A C 1
ATOM 625 O O . LEU A 1 77 ? 12.727 17.094 4.941 1 98.81 77 LEU A O 1
ATOM 629 N N . SER A 1 78 ? 11.695 18.422 6.434 1 98.75 78 SER A N 1
ATOM 630 C CA . SER A 1 78 ? 12.148 19.656 5.785 1 98.75 78 SER A CA 1
ATOM 631 C C . SER A 1 78 ? 13.672 19.719 5.754 1 98.75 78 SER A C 1
ATOM 633 O O . SER A 1 78 ? 14.266 20 4.711 1 98.75 78 SER A O 1
ATOM 635 N N . ARG A 1 79 ? 14.289 19.375 6.824 1 98.62 79 ARG A N 1
ATOM 636 C CA . ARG A 1 79 ? 15.734 19.484 6.98 1 98.62 79 ARG A CA 1
ATOM 637 C C . ARG A 1 79 ? 16.453 18.359 6.234 1 98.62 79 ARG A C 1
ATOM 639 O O . ARG A 1 79 ? 17.391 18.594 5.488 1 98.62 79 ARG A O 1
ATOM 646 N N . THR A 1 80 ? 15.984 17.141 6.355 1 98.62 80 THR A N 1
ATOM 647 C CA . THR A 1 80 ? 16.75 15.977 5.938 1 98.62 80 THR A CA 1
ATOM 648 C C . THR A 1 80 ? 16.422 15.602 4.492 1 98.62 80 THR A C 1
ATOM 650 O O . THR A 1 80 ? 17.25 15 3.801 1 98.62 80 THR A O 1
ATOM 653 N N . VAL A 1 81 ? 15.211 16.062 4.023 1 98.75 81 VAL A N 1
ATOM 654 C CA . VAL A 1 81 ? 14.773 15.602 2.709 1 98.75 81 VAL A CA 1
ATOM 655 C C . VAL A 1 81 ? 14.703 16.797 1.749 1 98.75 81 VAL A C 1
ATOM 657 O O . VAL A 1 81 ? 15.031 16.656 0.568 1 98.75 81 VAL A O 1
ATOM 660 N N . LEU A 1 82 ? 14.367 17.938 2.346 1 98.75 82 LEU A N 1
ATOM 661 C CA . LEU A 1 82 ? 14.016 19.031 1.443 1 98.75 82 LEU A CA 1
ATOM 662 C C . LEU A 1 82 ? 14.945 20.219 1.648 1 98.75 82 LEU A C 1
ATOM 664 O O . LEU A 1 82 ? 14.609 21.344 1.262 1 98.75 82 LEU A O 1
ATOM 668 N N . GLN A 1 83 ? 16.016 20.016 2.344 1 98.5 83 GLN A N 1
ATOM 669 C CA . GLN A 1 83 ? 17.094 20.969 2.479 1 98.5 83 GLN A CA 1
ATOM 670 C C . GLN A 1 83 ? 16.609 22.281 3.109 1 98.5 83 GLN A C 1
ATOM 672 O O . GLN A 1 83 ? 17.047 23.359 2.723 1 98.5 83 GLN A O 1
ATOM 677 N N . ASN A 1 84 ? 15.57 22.266 3.912 1 98.25 84 ASN A N 1
ATOM 678 C CA . ASN A 1 84 ? 15.008 23.391 4.66 1 98.25 84 ASN A CA 1
ATOM 679 C C . ASN A 1 84 ? 14.391 24.422 3.727 1 98.25 84 ASN A C 1
ATOM 681 O O . ASN A 1 84 ? 14.281 25.609 4.086 1 98.25 84 ASN A O 1
ATOM 685 N N . LYS A 1 85 ? 13.969 24 2.582 1 98.25 85 LYS A N 1
ATOM 686 C CA . LYS A 1 85 ? 13.375 24.922 1.615 1 98.25 85 LYS A CA 1
ATOM 687 C C . LYS A 1 85 ? 11.93 25.234 1.98 1 98.25 85 LYS A C 1
ATOM 689 O O . LYS A 1 85 ? 11.453 26.344 1.736 1 98.25 85 LYS A O 1
ATOM 694 N N . PRO A 1 86 ? 11.156 24.297 2.592 1 98.44 86 PRO A N 1
ATOM 695 C CA . PRO A 1 86 ? 9.742 24.562 2.857 1 98.44 86 PRO A CA 1
ATOM 696 C C . PRO A 1 86 ? 9.531 25.719 3.84 1 98.44 86 PRO A C 1
ATOM 698 O O . PRO A 1 86 ? 10.312 25.875 4.785 1 98.44 86 PRO A O 1
ATOM 701 N N . ARG A 1 87 ? 8.516 26.453 3.486 1 97.06 87 ARG A N 1
ATOM 702 C CA . ARG A 1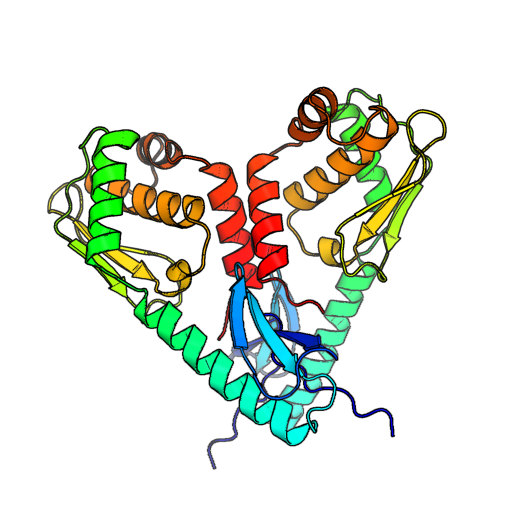 87 ? 8.055 27.5 4.391 1 97.06 87 ARG A CA 1
ATOM 703 C C . ARG A 1 87 ? 6.613 27.266 4.82 1 97.06 87 ARG A C 1
ATOM 705 O O . ARG A 1 87 ? 5.684 27.469 4.039 1 97.06 87 ARG A O 1
ATOM 712 N N . PHE A 1 88 ? 6.469 26.875 6.086 1 97.44 88 PHE A N 1
ATOM 713 C CA . PHE A 1 88 ? 5.117 26.625 6.578 1 97.44 88 PHE A CA 1
ATOM 714 C C . PHE A 1 88 ? 4.965 27.141 8.008 1 97.44 88 PHE A C 1
ATOM 716 O O . PHE A 1 88 ? 5.941 27.219 8.75 1 97.44 88 PHE A O 1
ATOM 723 N N . GLU A 1 89 ? 3.758 27.5 8.297 1 97 89 GLU A N 1
ATOM 724 C CA . GLU A 1 89 ? 3.5 28.078 9.609 1 97 89 GLU A CA 1
ATOM 725 C C . GLU A 1 89 ? 2.889 27.047 10.555 1 97 89 GLU A C 1
ATOM 727 O O . GLU A 1 89 ? 3.062 27.125 11.773 1 97 89 GLU A O 1
ATOM 732 N N . SER A 1 90 ? 2.094 26.078 9.906 1 97.62 90 SER A N 1
ATOM 733 C CA . SER A 1 90 ? 1.46 25.078 10.758 1 97.62 90 SER A CA 1
ATOM 734 C C . SER A 1 90 ? 1.188 23.797 9.984 1 97.62 90 SER A C 1
ATOM 736 O O . SER A 1 90 ? 1.11 23.812 8.758 1 97.62 90 SER A O 1
ATOM 738 N N . ILE A 1 91 ? 1.146 22.688 10.742 1 98.06 91 ILE A N 1
ATOM 739 C CA . ILE A 1 91 ? 0.686 21.391 10.273 1 98.06 91 ILE A CA 1
ATOM 740 C C . ILE A 1 91 ? -0.134 20.703 11.367 1 98.06 91 ILE A C 1
ATOM 742 O O . ILE A 1 91 ? 0.3 20.625 12.516 1 98.06 91 ILE A O 1
ATOM 746 N N . LYS A 1 92 ? -1.366 20.328 10.953 1 96.62 92 LYS A N 1
ATOM 747 C CA . LYS A 1 92 ? -2.26 19.797 11.984 1 96.62 92 LYS A CA 1
ATOM 748 C C . LYS A 1 92 ? -3.074 18.625 11.445 1 96.62 92 LYS A C 1
ATOM 750 O O . LYS A 1 92 ? -3.365 18.547 10.25 1 96.62 92 LYS A O 1
ATOM 755 N N . TRP A 1 93 ? -3.434 17.75 12.422 1 94.56 93 TRP A N 1
ATOM 756 C CA . TRP A 1 93 ? -4.414 16.719 12.125 1 94.56 93 TRP A CA 1
ATOM 757 C C . TRP A 1 93 ? -5.816 17.297 12.016 1 94.56 93 TRP A C 1
ATOM 759 O O . TRP A 1 93 ? -6.199 18.172 12.805 1 94.56 93 TRP A O 1
ATOM 769 N N . VAL A 1 94 ? -6.535 16.859 11.039 1 89.38 94 VAL A N 1
ATOM 770 C CA . VAL A 1 94 ? -7.934 17.266 10.945 1 89.38 94 VAL A CA 1
ATOM 771 C C . VAL A 1 94 ? -8.82 16.031 10.734 1 89.38 94 VAL A C 1
ATOM 773 O O . VAL A 1 94 ? -8.359 15.016 10.203 1 89.38 94 VAL A O 1
ATOM 776 N N . LYS A 1 95 ? -10.016 16.062 11.156 1 82.06 95 LYS A N 1
ATOM 777 C CA . LYS A 1 95 ? -10.922 14.922 11.141 1 82.06 95 LYS A CA 1
ATOM 778 C C . LYS A 1 95 ? -12 15.086 10.07 1 82.06 95 LYS A C 1
ATOM 780 O O . LYS A 1 95 ? -12.805 14.18 9.844 1 82.06 95 LYS A O 1
ATOM 785 N N . ASN A 1 96 ? -11.945 16.25 9.43 1 79.31 96 ASN A N 1
ATOM 786 C CA . ASN A 1 96 ? -13.062 16.578 8.547 1 79.31 96 ASN A CA 1
ATOM 787 C C . ASN A 1 96 ? -12.656 16.5 7.078 1 79.31 96 ASN A C 1
ATOM 789 O O . ASN A 1 96 ? -13.211 17.203 6.238 1 79.31 96 ASN A O 1
ATOM 793 N N . MET A 1 97 ? -11.703 15.703 6.738 1 76.06 97 MET A N 1
ATOM 794 C CA . MET A 1 97 ? -11.289 15.516 5.352 1 76.06 97 MET A CA 1
ATOM 795 C C . MET A 1 97 ? -11.766 14.164 4.82 1 76.06 97 MET A C 1
ATOM 797 O O . MET A 1 97 ? -11.469 13.125 5.402 1 76.06 97 MET A O 1
ATOM 801 N N . SER A 1 98 ? -12.562 14.227 3.752 1 64.44 98 SER A N 1
ATOM 802 C CA . SER A 1 98 ? -13.148 12.992 3.252 1 64.44 98 SER A CA 1
ATOM 803 C C . SER A 1 98 ? -12.648 12.664 1.853 1 64.44 98 SER A C 1
ATOM 805 O O . SER A 1 98 ? -12.641 11.5 1.443 1 64.44 98 SER A O 1
ATOM 807 N N . ARG A 1 99 ? -12.086 13.594 1.18 1 69.31 99 ARG A N 1
ATOM 808 C CA . ARG A 1 99 ? -11.797 13.367 -0.231 1 69.31 99 ARG A CA 1
ATOM 809 C C . ARG A 1 99 ? -10.289 13.359 -0.482 1 69.31 99 ARG A C 1
ATOM 811 O O . ARG A 1 99 ? -9.836 12.969 -1.559 1 69.31 99 ARG A O 1
ATOM 818 N N . ARG A 1 100 ? -9.586 13.945 0.454 1 83.62 100 ARG A N 1
ATOM 819 C CA . ARG A 1 100 ? -8.133 14.031 0.328 1 83.62 100 ARG A CA 1
ATOM 820 C C . ARG A 1 100 ? -7.449 13.648 1.635 1 83.62 100 ARG A C 1
ATOM 822 O O . ARG A 1 100 ? -8.07 13.68 2.699 1 83.62 100 ARG A O 1
ATOM 829 N N . TRP A 1 101 ? -6.191 13.328 1.421 1 90.81 101 TRP A N 1
ATOM 830 C CA . TRP A 1 101 ? -5.414 12.906 2.58 1 90.81 101 TRP A CA 1
ATOM 831 C C . TRP A 1 101 ? -4.828 14.109 3.312 1 90.81 101 TRP A C 1
ATOM 833 O O . TRP A 1 101 ? -4.5 14.023 4.5 1 90.81 101 TRP A O 1
ATOM 843 N N . ALA A 1 102 ? -4.562 15.203 2.49 1 94.19 102 ALA A N 1
ATOM 844 C CA . ALA A 1 102 ? -3.928 16.391 3.045 1 94.19 102 ALA A CA 1
ATOM 845 C C . ALA A 1 102 ? -4.152 17.609 2.143 1 94.19 102 ALA A C 1
ATOM 847 O O . ALA A 1 102 ? -4.754 17.484 1.073 1 94.19 102 ALA A O 1
ATOM 848 N N . SER A 1 103 ? -3.854 18.812 2.742 1 93.38 103 SER A N 1
ATOM 849 C CA . SER A 1 103 ? -3.957 20.047 1.982 1 93.38 103 SER A CA 1
ATOM 850 C C . SER A 1 103 ? -3.035 21.125 2.549 1 93.38 103 SER A C 1
ATOM 852 O O . SER A 1 103 ? -2.609 21.047 3.703 1 93.38 103 SER A O 1
ATOM 854 N N . VAL A 1 104 ? -2.66 21.969 1.679 1 95.62 104 VAL A N 1
ATOM 855 C CA . VAL A 1 104 ? -1.876 23.109 2.119 1 95.62 104 VAL A CA 1
ATOM 856 C C . VAL A 1 104 ? -2.512 24.406 1.604 1 95.62 104 VAL A C 1
ATOM 858 O O . VAL A 1 104 ? -2.971 24.453 0.461 1 95.62 104 VAL A O 1
ATOM 861 N N . THR A 1 105 ? -2.773 25.266 2.531 1 94 105 THR A N 1
ATOM 862 C CA . THR A 1 105 ? -3.141 26.625 2.18 1 94 105 THR A CA 1
ATOM 863 C C . THR A 1 105 ? -1.945 27.562 2.326 1 94 105 THR A C 1
ATOM 865 O O . THR A 1 105 ? -1.205 27.484 3.309 1 94 105 THR A O 1
ATOM 868 N N . GLY A 1 106 ? -1.846 28.484 1.338 1 91.94 106 GLY A N 1
ATOM 869 C CA . GLY A 1 106 ? -0.618 29.25 1.216 1 91.94 106 GLY A CA 1
ATOM 870 C C . GLY A 1 106 ? 0.384 28.625 0.262 1 91.94 106 GLY A C 1
ATOM 871 O O . GLY A 1 106 ? 0.002 27.938 -0.689 1 91.94 106 GLY A O 1
ATOM 872 N N . GLY A 1 107 ? 1.748 29 0.361 1 87.25 107 GLY A N 1
ATOM 873 C CA . GLY A 1 107 ? 2.738 28.453 -0.555 1 87.25 107 GLY A CA 1
ATOM 874 C C . GLY A 1 107 ? 3.979 29.312 -0.674 1 87.25 107 GLY A C 1
ATOM 875 O O . GLY A 1 107 ? 4.57 29.703 0.335 1 87.25 107 GLY A O 1
ATOM 876 N N . VAL A 1 108 ? 4.301 29.594 -1.926 1 86.94 108 VAL A N 1
ATOM 877 C CA . VAL A 1 108 ? 5.551 30.297 -2.219 1 86.94 108 VAL A CA 1
ATOM 878 C C . VAL A 1 108 ? 5.449 31.75 -1.757 1 86.94 108 VAL A C 1
ATOM 880 O O . VAL A 1 108 ? 6.418 32.312 -1.235 1 86.94 108 VAL A O 1
ATOM 883 N N . GLU A 1 109 ? 4.238 32.344 -1.783 1 90.88 109 GLU A N 1
ATOM 884 C CA . GLU A 1 109 ? 4.07 33.75 -1.46 1 90.88 109 GLU A CA 1
ATOM 885 C C . GLU A 1 109 ? 3.793 33.938 0.028 1 90.88 109 GLU A C 1
ATOM 887 O O . GLU A 1 109 ? 4.176 34.969 0.606 1 90.88 109 GLU A O 1
ATOM 892 N N . LYS A 1 110 ? 3.135 33.031 0.614 1 93.69 110 LYS A N 1
ATOM 893 C CA . LYS A 1 110 ? 2.812 33.031 2.037 1 93.69 110 LYS A CA 1
ATOM 894 C C . LYS A 1 110 ? 3.08 31.688 2.68 1 93.69 110 LYS A C 1
ATOM 896 O O . LYS A 1 110 ? 2.896 30.641 2.045 1 93.69 110 LYS A O 1
ATOM 901 N N . PRO A 1 111 ? 3.473 31.766 3.908 1 94.12 111 PRO A N 1
ATOM 902 C CA . PRO A 1 111 ? 3.766 30.484 4.562 1 94.12 111 PRO A CA 1
ATOM 903 C C . PRO A 1 111 ? 2.584 29.516 4.52 1 94.12 111 PRO A C 1
ATOM 905 O O . PRO A 1 111 ? 1.433 29.938 4.668 1 94.12 111 PRO A O 1
ATOM 908 N N . GLY A 1 112 ? 2.873 28.312 4.355 1 96.44 112 GLY A N 1
ATOM 909 C CA . GLY A 1 112 ? 1.843 27.297 4.203 1 96.44 112 GLY A CA 1
ATOM 910 C C . GLY A 1 112 ? 1.224 26.875 5.52 1 96.44 112 GLY A C 1
ATOM 911 O O . GLY A 1 112 ? 1.915 26.781 6.539 1 96.44 112 GLY A O 1
ATOM 912 N N . ARG A 1 113 ? -0.041 26.656 5.488 1 97.62 113 ARG A N 1
ATOM 913 C CA . ARG A 1 113 ? -0.775 25.953 6.531 1 97.62 113 ARG A CA 1
ATOM 914 C C . ARG A 1 113 ? -1.205 24.562 6.055 1 97.62 113 ARG A C 1
ATOM 916 O O . ARG A 1 113 ? -2.012 24.438 5.133 1 97.62 113 ARG A O 1
ATOM 923 N N . ILE A 1 114 ? -0.691 23.531 6.758 1 98 114 ILE A N 1
ATOM 924 C CA . ILE A 1 114 ? -0.854 22.172 6.273 1 98 114 ILE A CA 1
ATOM 925 C C . ILE A 1 114 ? -1.862 21.422 7.148 1 98 114 ILE A C 1
ATOM 927 O O . ILE A 1 114 ? -1.83 21.531 8.375 1 98 114 ILE A O 1
ATOM 931 N N . ARG A 1 115 ? -2.787 20.766 6.484 1 95.5 115 ARG A N 1
ATOM 932 C CA . ARG A 1 115 ? -3.766 19.906 7.141 1 95.5 115 ARG A CA 1
ATOM 933 C C . ARG A 1 115 ? -3.611 18.453 6.688 1 95.5 115 ARG A C 1
ATOM 935 O O . ARG A 1 115 ? -3.51 18.188 5.488 1 95.5 115 ARG A O 1
ATOM 942 N N . ILE A 1 116 ? -3.568 17.547 7.684 1 95.81 116 ILE A N 1
ATOM 943 C CA . ILE A 1 116 ? -3.424 16.109 7.43 1 95.81 116 ILE A CA 1
ATOM 944 C C . ILE A 1 116 ? -4.652 15.375 7.941 1 95.81 116 ILE A C 1
ATOM 946 O O . ILE A 1 116 ? -5.07 15.562 9.086 1 95.81 116 ILE A O 1
ATOM 950 N N . SER A 1 117 ? -5.215 14.562 7.121 1 88.31 117 SER A N 1
ATOM 951 C CA . SER A 1 117 ? -6.371 13.766 7.52 1 88.31 117 SER A CA 1
ATOM 952 C C . SER A 1 117 ? -6.023 12.828 8.672 1 88.31 117 SER A C 1
ATOM 954 O O . SER A 1 117 ? -4.98 12.172 8.656 1 88.31 117 SER A O 1
ATOM 956 N N . HIS A 1 118 ? -6.957 12.703 9.594 1 87.12 118 HIS A N 1
ATOM 957 C CA . HIS A 1 118 ? -6.789 11.805 10.727 1 87.12 118 HIS A CA 1
ATOM 958 C C . HIS A 1 118 ? -6.727 10.352 10.273 1 87.12 118 HIS A C 1
ATOM 960 O O . HIS A 1 118 ? -6.203 9.492 10.992 1 87.12 118 HIS A O 1
ATOM 966 N N . ARG A 1 119 ? -7.148 10.07 9.125 1 82.81 119 ARG A N 1
ATOM 967 C CA . ARG A 1 119 ? -7.137 8.711 8.594 1 82.81 119 ARG A CA 1
ATOM 968 C C . ARG A 1 119 ? -5.711 8.227 8.367 1 82.81 119 ARG A C 1
ATOM 970 O O . ARG A 1 119 ? -5.477 7.02 8.242 1 82.81 119 ARG A O 1
ATOM 977 N N . LEU A 1 120 ? -4.773 9.18 8.352 1 91 120 LEU A N 1
ATOM 978 C CA . LEU A 1 120 ? -3.381 8.812 8.117 1 91 120 LEU A CA 1
ATOM 979 C C . LEU A 1 120 ? -2.67 8.5 9.43 1 91 120 LEU A C 1
ATOM 981 O O . LEU A 1 120 ? -1.472 8.211 9.438 1 91 120 LEU A O 1
ATOM 985 N N . ALA A 1 121 ? -3.441 8.57 10.453 1 86.12 121 ALA A N 1
ATOM 986 C CA . ALA A 1 121 ? -2.84 8.312 11.766 1 86.12 121 ALA A CA 1
ATOM 987 C C . ALA A 1 121 ? -2.428 6.852 11.906 1 86.12 121 ALA A C 1
ATOM 989 O O . ALA A 1 121 ? -1.513 6.531 12.664 1 86.12 121 ALA A O 1
ATOM 990 N N . ASP A 1 122 ? -3.045 5.965 11.055 1 81.31 122 ASP A N 1
ATOM 991 C CA . ASP A 1 122 ? -2.838 4.531 11.242 1 81.31 122 ASP A CA 1
ATOM 992 C C . ASP A 1 122 ? -2.02 3.941 10.094 1 81.31 122 ASP A C 1
ATOM 994 O O . ASP A 1 122 ? -1.861 2.721 10 1 81.31 122 ASP A O 1
ATOM 998 N N . VAL A 1 123 ? -1.543 4.777 9.289 1 88.75 123 VAL A N 1
ATOM 999 C CA . VAL A 1 123 ? -0.72 4.262 8.203 1 88.75 123 VAL A CA 1
ATOM 1000 C C . VAL A 1 123 ? 0.731 4.141 8.664 1 88.75 123 VAL A C 1
ATOM 1002 O O . VAL A 1 123 ? 1.119 4.73 9.672 1 88.75 123 VAL A O 1
ATOM 1005 N N . PRO A 1 124 ? 1.506 3.344 7.887 1 91.38 124 PRO A N 1
ATOM 1006 C CA . PRO A 1 124 ? 2.932 3.291 8.219 1 91.38 124 PRO A CA 1
ATOM 1007 C C . PRO A 1 124 ? 3.609 4.656 8.125 1 91.38 124 PRO A C 1
ATOM 1009 O O . PRO A 1 124 ? 3.191 5.504 7.332 1 91.38 124 PRO A O 1
ATOM 1012 N N . ASP A 1 125 ? 4.699 4.805 8.812 1 93.44 125 ASP A N 1
ATOM 1013 C CA . ASP A 1 125 ? 5.41 6.078 8.891 1 93.44 125 ASP A CA 1
ATOM 1014 C C . ASP A 1 125 ? 5.844 6.555 7.508 1 93.44 125 ASP A C 1
ATOM 1016 O O . ASP A 1 125 ? 5.758 7.746 7.203 1 93.44 125 ASP A O 1
ATOM 1020 N N . TYR A 1 126 ? 6.297 5.582 6.691 1 96.31 126 TYR A N 1
ATOM 1021 C CA . TYR A 1 126 ? 6.828 5.992 5.395 1 96.31 126 TYR A CA 1
ATOM 1022 C C . TYR A 1 126 ? 5.723 6.57 4.516 1 96.31 126 TYR A C 1
ATOM 1024 O O . TYR A 1 126 ? 5.984 7.418 3.662 1 96.31 126 TYR A O 1
ATOM 1032 N N . VAL A 1 127 ? 4.5 6.145 4.832 1 96.62 127 VAL A N 1
ATOM 1033 C CA . VAL A 1 127 ? 3.365 6.668 4.074 1 96.62 127 VAL A CA 1
ATOM 1034 C C . VAL A 1 127 ? 3.047 8.086 4.535 1 96.62 127 VAL A C 1
ATOM 1036 O O . VAL A 1 127 ? 2.9 8.992 3.713 1 96.62 127 VAL A O 1
ATOM 1039 N N . LEU A 1 128 ? 2.959 8.25 5.832 1 95.56 128 LEU A N 1
ATOM 1040 C CA . LEU A 1 128 ? 2.723 9.578 6.387 1 95.56 128 LEU A CA 1
ATOM 1041 C C . LEU A 1 128 ? 3.822 10.547 5.965 1 95.56 128 LEU A C 1
ATOM 1043 O O . LEU A 1 128 ? 3.541 11.68 5.574 1 95.56 128 LEU A O 1
ATOM 1047 N N . ASP A 1 129 ? 5.062 10.094 5.965 1 98.25 129 ASP A N 1
ATOM 1048 C CA . ASP A 1 129 ? 6.191 10.922 5.559 1 98.25 129 ASP A CA 1
ATOM 1049 C C . ASP A 1 129 ? 6.047 11.383 4.113 1 98.25 129 ASP A C 1
ATOM 1051 O O . ASP A 1 129 ? 6.34 12.539 3.789 1 98.25 129 ASP A O 1
ATOM 1055 N N . ASP A 1 130 ? 5.645 10.484 3.322 1 98.44 130 ASP A N 1
ATOM 1056 C CA . ASP A 1 130 ? 5.492 10.812 1.907 1 98.44 130 ASP A CA 1
ATOM 1057 C C . ASP A 1 130 ? 4.449 11.914 1.709 1 98.44 130 ASP A C 1
ATOM 1059 O O . ASP A 1 130 ? 4.656 12.836 0.92 1 98.44 130 ASP A O 1
ATOM 1063 N N . VAL A 1 131 ? 3.314 11.828 2.449 1 97.94 131 VAL A N 1
ATOM 1064 C CA . VAL A 1 131 ? 2.242 12.812 2.354 1 97.94 131 VAL A CA 1
ATOM 1065 C C . VAL A 1 131 ? 2.732 14.164 2.881 1 97.94 131 VAL A C 1
ATOM 1067 O O . VAL A 1 131 ? 2.465 15.203 2.277 1 97.94 131 VAL A O 1
ATOM 1070 N N . ILE A 1 132 ? 3.475 14.102 3.943 1 98.44 132 ILE A N 1
ATOM 1071 C CA . ILE A 1 132 ? 3.994 15.336 4.531 1 98.44 132 ILE A CA 1
ATOM 1072 C C . ILE A 1 132 ? 4.965 16 3.562 1 98.44 132 ILE A C 1
ATOM 1074 O O . ILE A 1 132 ? 4.875 17.203 3.316 1 98.44 132 ILE A O 1
ATOM 1078 N N . VAL A 1 133 ? 5.902 15.266 2.953 1 98.81 133 VAL A N 1
ATOM 1079 C CA . VAL A 1 133 ? 6.863 15.812 1.998 1 98.81 133 VAL A CA 1
ATOM 1080 C C . VAL A 1 133 ? 6.121 16.438 0.818 1 98.81 133 VAL A C 1
ATOM 1082 O O . VAL A 1 133 ? 6.457 17.531 0.379 1 98.81 133 VAL A O 1
ATOM 1085 N N . HIS A 1 134 ? 5.082 15.789 0.418 1 98.25 134 HIS A N 1
ATOM 1086 C CA . HIS A 1 134 ? 4.246 16.297 -0.663 1 98.25 134 HIS A CA 1
ATOM 1087 C C . HIS A 1 134 ? 3.705 17.688 -0.338 1 98.25 134 HIS A C 1
ATOM 1089 O O . HIS A 1 134 ? 3.857 18.609 -1.132 1 98.25 134 HIS A O 1
ATOM 1095 N N . GLU A 1 135 ? 3.109 17.75 0.868 1 97.81 135 GLU A N 1
ATOM 1096 C CA . GLU A 1 135 ? 2.525 19.016 1.286 1 97.81 135 GLU A CA 1
ATOM 1097 C C . GLU A 1 135 ? 3.6 20.078 1.481 1 97.81 135 GLU A C 1
ATOM 1099 O O . GLU A 1 135 ? 3.391 21.25 1.149 1 97.81 135 GLU A O 1
ATOM 1104 N N . LEU A 1 136 ? 4.746 19.719 1.988 1 98.44 136 LEU A N 1
ATOM 1105 C CA . LEU A 1 136 ? 5.84 20.656 2.195 1 98.44 136 LEU A CA 1
ATOM 1106 C C . LEU A 1 136 ? 6.348 21.203 0.865 1 98.44 136 LEU A C 1
ATOM 1108 O O . LEU A 1 136 ? 6.688 22.391 0.765 1 98.44 136 LEU A O 1
ATOM 1112 N N . VAL A 1 137 ? 6.402 20.375 -0.16 1 98.5 137 VAL A N 1
ATOM 1113 C CA . VAL A 1 137 ? 6.902 20.797 -1.463 1 98.5 137 VAL A CA 1
ATOM 1114 C C . VAL A 1 137 ? 5.988 21.875 -2.045 1 98.5 137 VAL A C 1
ATOM 1116 O O . VAL A 1 137 ? 6.453 22.797 -2.697 1 98.5 137 VAL A O 1
ATOM 1119 N N . HIS A 1 138 ? 4.707 21.766 -1.738 1 97.44 138 HIS A N 1
ATOM 1120 C CA . HIS A 1 138 ? 3.758 22.781 -2.191 1 97.44 138 HIS A CA 1
ATOM 1121 C C . HIS A 1 138 ? 4.121 24.156 -1.644 1 97.44 138 HIS A C 1
ATOM 1123 O O . HIS A 1 138 ? 3.709 25.188 -2.197 1 97.44 138 HIS A O 1
ATOM 1129 N N . THR A 1 139 ? 4.867 24.234 -0.609 1 97.75 139 THR A N 1
ATOM 1130 C CA . THR A 1 139 ? 5.113 25.516 0.053 1 97.75 139 THR A CA 1
ATOM 1131 C C . THR A 1 139 ? 6.246 26.266 -0.634 1 97.75 139 THR A C 1
ATOM 1133 O O . THR A 1 139 ? 6.43 27.469 -0.401 1 97.75 139 THR A O 1
ATOM 1136 N N . PHE A 1 140 ? 7.066 25.609 -1.571 1 97.56 140 PHE A N 1
ATOM 1137 C CA . PHE A 1 140 ? 8.188 26.344 -2.139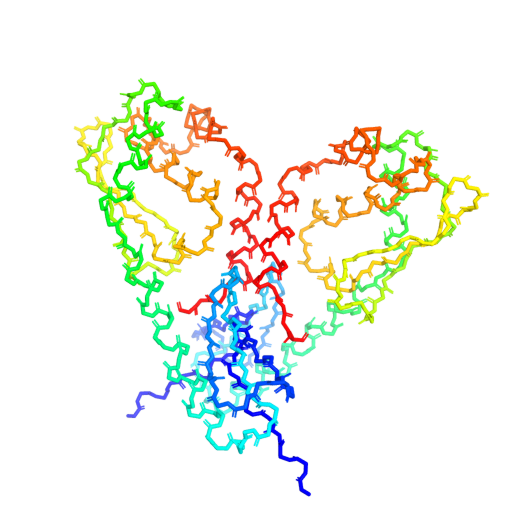 1 97.56 140 PHE A CA 1
ATOM 1138 C C . PHE A 1 140 ? 8.305 26.094 -3.637 1 97.56 140 PHE A C 1
ATOM 1140 O O . PHE A 1 140 ? 9.148 26.688 -4.309 1 97.56 140 PHE A O 1
ATOM 1147 N N . VAL A 1 141 ? 7.555 25.188 -4.164 1 96.75 141 VAL A N 1
ATOM 1148 C CA . VAL A 1 141 ? 7.496 24.984 -5.605 1 96.75 141 VAL A CA 1
ATOM 1149 C C . VAL A 1 141 ? 6.16 25.484 -6.145 1 96.75 141 VAL A C 1
ATOM 1151 O O . VAL A 1 141 ? 5.098 25.109 -5.641 1 96.75 141 VAL A O 1
ATOM 1154 N N . GLU A 1 142 ? 6.246 26.281 -7.199 1 90.94 142 GLU A N 1
ATOM 1155 C CA . GLU A 1 142 ? 5.055 26.906 -7.773 1 90.94 142 GLU A CA 1
ATOM 1156 C C . GLU A 1 142 ? 4.484 26.062 -8.906 1 90.94 142 GLU A C 1
ATOM 1158 O O . GLU A 1 142 ? 5.172 25.188 -9.453 1 90.94 142 GLU A O 1
ATOM 1163 N N . GLY A 1 143 ? 3.18 26.328 -9.227 1 90.06 143 GLY A N 1
ATOM 1164 C CA . GLY A 1 143 ? 2.607 25.797 -10.453 1 90.06 143 GLY A CA 1
ATOM 1165 C C . GLY A 1 143 ? 1.963 24.438 -10.266 1 90.06 143 GLY A C 1
ATOM 1166 O O . GLY A 1 143 ? 1.597 23.781 -11.242 1 90.06 143 GLY A O 1
ATOM 1167 N N . GLY A 1 144 ? 1.837 23.969 -8.984 1 91 144 GLY A N 1
ATOM 1168 C CA . GLY A 1 144 ? 1.195 22.688 -8.773 1 91 144 GLY A CA 1
ATOM 1169 C C . GLY A 1 144 ? 2.145 21.516 -8.938 1 91 144 GLY A C 1
ATOM 1170 O O . GLY A 1 144 ? 3.27 21.547 -8.43 1 91 144 GLY A O 1
ATOM 1171 N N . HIS A 1 145 ? 1.685 20.438 -9.5 1 94.31 145 HIS A N 1
ATOM 1172 C CA . HIS A 1 145 ? 2.477 19.234 -9.617 1 94.31 145 HIS A CA 1
ATOM 1173 C C . HIS A 1 145 ? 3.314 19.234 -10.891 1 94.31 145 HIS A C 1
ATOM 1175 O O . HIS A 1 145 ? 3.148 18.375 -11.758 1 94.31 145 HIS A O 1
ATOM 1181 N N . THR A 1 146 ? 4.242 20.141 -11.008 1 94.94 146 THR A N 1
ATOM 1182 C CA . THR A 1 146 ? 5.176 20.281 -12.117 1 94.94 146 THR A CA 1
ATOM 1183 C C . THR A 1 146 ? 6.289 19.25 -12.023 1 94.94 146 THR A C 1
ATOM 1185 O O . THR A 1 146 ? 6.344 18.469 -11.062 1 94.94 146 THR A O 1
ATOM 1188 N N . GLU A 1 147 ? 7.188 19.234 -12.977 1 97.06 147 GLU A N 1
ATOM 1189 C CA . GLU A 1 147 ? 8.352 18.359 -12.93 1 97.06 147 GLU A CA 1
ATOM 1190 C C . GLU A 1 147 ? 9.219 18.656 -11.711 1 97.06 147 GLU A C 1
ATOM 1192 O O . GLU A 1 147 ? 9.734 17.734 -11.07 1 97.06 147 GLU A O 1
ATOM 1197 N N . GLU A 1 148 ? 9.367 19.906 -11.492 1 97.25 148 GLU A N 1
ATOM 1198 C CA . GLU A 1 148 ? 10.141 20.297 -10.32 1 97.25 148 GLU A CA 1
ATOM 1199 C C . GLU A 1 148 ? 9.5 19.797 -9.039 1 97.25 148 GLU A C 1
ATOM 1201 O O . GLU A 1 148 ? 10.195 19.312 -8.133 1 97.25 148 GLU A O 1
ATOM 1206 N N . PHE A 1 149 ? 8.18 19.969 -9.047 1 97.44 149 PHE A N 1
ATOM 1207 C CA . PHE A 1 149 ? 7.438 19.484 -7.891 1 97.44 149 PHE A CA 1
ATOM 1208 C C . PHE A 1 149 ? 7.742 18 -7.648 1 97.44 149 PHE A C 1
ATOM 1210 O O . PHE A 1 149 ? 8.109 17.609 -6.539 1 97.44 149 PHE A O 1
ATOM 1217 N N . TRP A 1 150 ? 7.664 17.172 -8.656 1 97.62 150 TRP A N 1
ATOM 1218 C CA . TRP A 1 150 ? 7.812 15.727 -8.492 1 97.62 150 TRP A CA 1
ATOM 1219 C C . TRP A 1 150 ? 9.266 15.359 -8.211 1 97.62 150 TRP A C 1
ATOM 1221 O O . TRP A 1 150 ? 9.539 14.383 -7.508 1 97.62 150 TRP A O 1
ATOM 1231 N N . TYR A 1 151 ? 10.141 16.219 -8.719 1 98.25 151 TYR A N 1
ATOM 1232 C CA . TYR A 1 151 ? 11.539 16.016 -8.367 1 98.25 151 TYR A CA 1
ATOM 1233 C C . TYR A 1 151 ? 11.734 16.047 -6.855 1 98.25 151 TYR A C 1
ATOM 1235 O O . TYR A 1 151 ? 12.359 15.141 -6.289 1 98.25 151 TYR A O 1
ATOM 1243 N N . TRP A 1 152 ? 11.164 16.984 -6.25 1 98.19 152 TRP A N 1
ATOM 1244 C CA . TRP A 1 152 ? 11.328 17.141 -4.812 1 98.19 152 TRP A CA 1
ATOM 1245 C C . TRP A 1 152 ? 10.453 16.156 -4.047 1 98.19 152 TRP A C 1
ATOM 1247 O O . TRP A 1 152 ? 10.906 15.523 -3.092 1 98.19 152 TRP A O 1
ATOM 1257 N N . ALA A 1 153 ? 9.188 15.977 -4.445 1 98.38 153 ALA A N 1
ATOM 1258 C CA . ALA A 1 153 ? 8.25 15.109 -3.744 1 98.38 153 ALA A CA 1
ATOM 1259 C C . ALA A 1 153 ? 8.742 13.664 -3.729 1 98.38 153 ALA A C 1
ATOM 1261 O O . ALA A 1 153 ? 8.531 12.945 -2.754 1 98.38 153 ALA A O 1
ATOM 1262 N N . SER A 1 154 ? 9.469 13.312 -4.77 1 98.38 154 SER A N 1
ATOM 1263 C CA . SER A 1 154 ? 9.898 11.93 -4.906 1 98.38 154 SER A CA 1
ATOM 1264 C C . SER A 1 154 ? 11.133 11.648 -4.055 1 98.38 154 SER A C 1
ATOM 1266 O O . SER A 1 154 ? 11.578 10.5 -3.949 1 98.38 154 SER A O 1
ATOM 1268 N N . GLN A 1 155 ? 11.625 12.695 -3.443 1 98.38 155 GLN A N 1
ATOM 1269 C CA . GLN A 1 155 ? 12.781 12.492 -2.578 1 98.38 155 GLN A CA 1
ATOM 1270 C C . GLN A 1 155 ? 12.367 11.859 -1.252 1 98.38 155 GLN A C 1
ATOM 1272 O O . GLN A 1 155 ? 13.219 11.414 -0.482 1 98.38 155 GLN A O 1
ATOM 1277 N N . ALA A 1 156 ? 11.047 11.828 -0.942 1 98.25 156 ALA A N 1
ATOM 1278 C CA . ALA A 1 156 ? 10.578 11.156 0.267 1 98.25 156 ALA A CA 1
ATOM 1279 C C . ALA A 1 156 ? 11.062 9.711 0.316 1 98.25 156 ALA A C 1
ATOM 1281 O O . ALA A 1 156 ? 10.977 8.984 -0.678 1 98.25 156 ALA A O 1
ATOM 1282 N N . PRO A 1 157 ? 11.555 9.289 1.465 1 96.62 157 PRO A N 1
ATOM 1283 C CA . PRO A 1 157 ? 11.945 7.883 1.575 1 96.62 157 PRO A CA 1
ATOM 1284 C C . PRO A 1 157 ? 10.805 6.926 1.253 1 96.62 157 PRO A C 1
ATOM 1286 O O . PRO A 1 157 ? 9.68 7.113 1.732 1 96.62 157 PRO A O 1
ATOM 1289 N N . HIS A 1 158 ? 10.992 5.957 0.402 1 97.38 158 HIS A N 1
ATOM 1290 C CA . HIS A 1 158 ? 10.023 4.938 0.023 1 97.38 158 HIS A CA 1
ATOM 1291 C C . HIS A 1 158 ? 8.844 5.555 -0.727 1 97.38 158 HIS A C 1
ATOM 1293 O O . HIS A 1 158 ? 7.699 5.141 -0.539 1 97.38 158 HIS A O 1
ATOM 1299 N N . HIS A 1 159 ? 9.148 6.574 -1.486 1 98.19 159 HIS A N 1
ATOM 1300 C CA . HIS A 1 159 ? 8.133 7.34 -2.195 1 98.19 159 HIS A CA 1
ATOM 1301 C C . HIS A 1 159 ? 7.215 6.43 -3.002 1 98.19 159 HIS A C 1
ATOM 1303 O O . HIS A 1 159 ? 5.992 6.484 -2.859 1 98.19 159 HIS A O 1
ATOM 1309 N N . GLU A 1 160 ? 7.793 5.551 -3.797 1 97.25 160 GLU A N 1
ATOM 1310 C CA . GLU A 1 160 ? 6.977 4.691 -4.652 1 97.25 160 GLU A CA 1
ATOM 1311 C C . GLU A 1 160 ? 6.16 3.705 -3.82 1 97.25 160 GLU A C 1
ATOM 1313 O O . GLU A 1 160 ? 4.992 3.455 -4.121 1 97.25 160 GLU A O 1
ATOM 1318 N N . ARG A 1 161 ? 6.734 3.211 -2.812 1 97.44 161 ARG A N 1
ATOM 1319 C CA . ARG A 1 161 ? 6.02 2.305 -1.92 1 97.44 161 ARG A CA 1
ATOM 1320 C C . ARG A 1 161 ? 4.84 3.01 -1.253 1 97.44 161 ARG A C 1
ATOM 1322 O O . ARG A 1 161 ? 3.75 2.447 -1.15 1 97.44 161 ARG A O 1
ATOM 1329 N N . ALA A 1 162 ? 5.078 4.195 -0.824 1 97.31 162 ALA A N 1
ATOM 1330 C CA . ALA A 1 162 ? 4.035 4.984 -0.177 1 97.31 162 ALA A CA 1
ATOM 1331 C C . ALA A 1 162 ? 2.887 5.27 -1.141 1 97.31 162 ALA A C 1
ATOM 1333 O O . ALA A 1 162 ? 1.717 5.203 -0.759 1 97.31 162 ALA A O 1
ATOM 1334 N N . ARG A 1 163 ? 3.227 5.566 -2.361 1 96.12 163 ARG A N 1
ATOM 1335 C CA . ARG A 1 163 ? 2.201 5.82 -3.369 1 96.12 163 ARG A CA 1
ATOM 1336 C C . ARG A 1 163 ? 1.324 4.59 -3.578 1 96.12 163 ARG A C 1
ATOM 1338 O O . ARG A 1 163 ? 0.101 4.703 -3.682 1 96.12 163 ARG A O 1
ATOM 1345 N N . GLY A 1 164 ? 1.972 3.443 -3.615 1 95.56 164 GLY A N 1
ATOM 1346 C CA . GLY A 1 164 ? 1.206 2.209 -3.709 1 95.56 164 GLY A CA 1
ATOM 1347 C C . GLY A 1 164 ? 0.287 1.986 -2.523 1 95.56 164 GLY A C 1
ATOM 1348 O O . GLY A 1 164 ? -0.88 1.626 -2.695 1 95.56 164 GLY A O 1
ATOM 1349 N N . TYR A 1 165 ? 0.825 2.197 -1.387 1 95.38 165 TYR A N 1
ATOM 1350 C CA . TYR A 1 165 ? 0.024 2.039 -0.178 1 95.38 165 TYR A CA 1
ATOM 1351 C C . TYR A 1 165 ? -1.21 2.934 -0.22 1 95.38 165 TYR A C 1
ATOM 1353 O O . TYR A 1 165 ? -2.326 2.475 0.036 1 95.38 165 TYR A O 1
ATOM 1361 N N . LEU A 1 166 ? -1.046 4.207 -0.541 1 93.81 166 LEU A N 1
ATOM 1362 C CA . LEU A 1 166 ? -2.139 5.176 -0.535 1 93.81 166 LEU A CA 1
ATOM 1363 C C . LEU A 1 166 ? -3.184 4.82 -1.588 1 93.81 166 LEU A C 1
ATOM 1365 O O . LEU A 1 166 ? -4.379 5.031 -1.375 1 93.81 166 LEU A O 1
ATOM 1369 N N . GLU A 1 167 ? -2.713 4.281 -2.703 1 91.38 167 GLU A N 1
ATOM 1370 C CA . GLU A 1 167 ? -3.639 3.836 -3.74 1 91.38 167 GLU A CA 1
ATOM 1371 C C . GLU A 1 167 ? -4.555 2.729 -3.225 1 91.38 167 GLU A C 1
ATOM 1373 O O . GLU A 1 167 ? -5.77 2.783 -3.416 1 91.38 167 GLU A O 1
ATOM 1378 N N . ALA A 1 168 ? -3.994 1.8 -2.555 1 90.19 168 ALA A N 1
ATOM 1379 C CA . ALA A 1 168 ? -4.797 0.713 -1.996 1 90.19 168 ALA A CA 1
ATOM 1380 C C . ALA A 1 168 ? -5.68 1.213 -0.857 1 90.19 168 ALA A C 1
ATOM 1382 O O . ALA A 1 168 ? -6.852 0.845 -0.766 1 90.19 168 ALA A O 1
ATOM 1383 N N . TYR A 1 169 ? -5.105 1.942 0.046 1 88.38 169 TYR A N 1
ATOM 1384 C CA . TYR A 1 169 ? -5.832 2.471 1.195 1 88.38 169 TYR A CA 1
ATOM 1385 C C . TYR A 1 169 ? -7.039 3.285 0.748 1 88.38 169 TYR A C 1
ATOM 1387 O O . TYR A 1 169 ? -8.109 3.207 1.356 1 88.38 169 TYR A O 1
ATOM 1395 N N . GLN A 1 170 ? -6.797 4.105 -0.296 1 83.12 170 GLN A N 1
ATOM 1396 C CA . GLN A 1 170 ? -7.902 4.883 -0.841 1 83.12 170 GLN A CA 1
ATOM 1397 C C . GLN A 1 170 ? -9.023 3.977 -1.344 1 83.12 170 GLN A C 1
ATOM 1399 O O . GLN A 1 170 ? -10.203 4.262 -1.131 1 83.12 170 GLN A O 1
ATOM 1404 N N . ARG A 1 171 ? -8.594 2.945 -1.925 1 77.44 171 ARG A N 1
ATOM 1405 C CA . ARG A 1 171 ? -9.547 2.043 -2.555 1 77.44 171 ARG A CA 1
ATOM 1406 C C . ARG A 1 171 ? -10.211 1.143 -1.521 1 77.44 171 ARG A C 1
ATOM 1408 O O . ARG A 1 171 ? -11.422 0.913 -1.575 1 77.44 171 ARG A O 1
ATOM 1415 N N . TRP A 1 172 ? -9.414 0.675 -0.6 1 75.56 172 TRP A N 1
ATOM 1416 C CA . TRP A 1 172 ? -9.883 -0.411 0.253 1 75.56 172 TRP A CA 1
ATOM 1417 C C . TRP A 1 172 ? -10.117 0.078 1.678 1 75.56 172 TRP A C 1
ATOM 1419 O O . TRP A 1 172 ? -10.75 -0.609 2.48 1 75.56 172 TRP A O 1
ATOM 1429 N N . GLY A 1 173 ? -9.383 1.144 2.117 1 60.69 173 GLY A N 1
ATOM 1430 C CA . GLY A 1 173 ? -9.445 1.646 3.48 1 60.69 173 GLY A CA 1
ATOM 1431 C C . GLY A 1 173 ? -10.75 2.352 3.797 1 60.69 173 GLY A C 1
ATOM 1432 O O . GLY A 1 173 ? -10.953 2.822 4.918 1 60.69 173 GLY A O 1
ATOM 1433 N N . THR A 1 174 ? -11.688 2.672 3.031 1 51.25 174 THR A N 1
ATOM 1434 C CA . THR A 1 174 ? -12.664 3.74 3.193 1 51.25 174 THR A CA 1
ATOM 1435 C C . THR A 1 174 ? -13.359 3.633 4.547 1 51.25 174 THR A C 1
ATOM 1437 O O . THR A 1 174 ? -13.414 4.605 5.301 1 51.25 174 THR A O 1
ATOM 1440 N N . GLN A 1 175 ? -14.961 3.615 4.461 1 41.94 175 GLN A N 1
ATOM 1441 C CA . GLN A 1 175 ? -16.094 4.469 4.789 1 41.94 175 GLN A CA 1
ATOM 1442 C C . GLN A 1 175 ? -16.484 4.336 6.262 1 41.94 175 GLN A C 1
ATOM 1444 O O . GLN A 1 175 ? -17.281 3.475 6.629 1 41.94 175 GLN A O 1
ATOM 1449 N N . SER A 1 176 ? -15.438 3.9 6.992 1 33.84 176 SER A N 1
ATOM 1450 C CA . SER A 1 176 ? -16.141 4.211 8.234 1 33.84 176 SER A CA 1
ATOM 1451 C C . SER A 1 176 ? -16.172 5.715 8.492 1 33.84 176 SER A C 1
ATOM 1453 O O . SER A 1 176 ? -15.211 6.422 8.172 1 33.84 176 SER A O 1
ATOM 1455 N N . MET B 1 1 ? -40.719 9.555 8.992 1 27.25 1 MET B N 1
ATOM 1456 C CA . MET B 1 1 ? -40.031 8.273 9.117 1 27.25 1 MET B CA 1
ATOM 1457 C C . MET B 1 1 ? -38.844 8.211 8.148 1 27.25 1 MET B C 1
ATOM 1459 O O . MET B 1 1 ? -39.031 8.172 6.934 1 27.25 1 MET B O 1
ATOM 1463 N N . ASP B 1 2 ? -37.688 8.852 8.352 1 31.91 2 ASP B N 1
ATOM 1464 C CA . ASP B 1 2 ? -36.531 9.062 7.457 1 31.91 2 ASP B CA 1
ATOM 1465 C C . ASP B 1 2 ? -35.906 7.73 7.043 1 31.91 2 ASP B C 1
ATOM 1467 O O . ASP B 1 2 ? -35.438 6.977 7.887 1 31.91 2 ASP B O 1
ATOM 1471 N N . LYS B 1 3 ? -36.469 6.941 6.027 1 35.28 3 LYS B N 1
ATOM 1472 C CA . LYS B 1 3 ? -36.156 5.605 5.535 1 35.28 3 LYS B CA 1
ATOM 1473 C C . LYS B 1 3 ? -34.656 5.438 5.348 1 35.28 3 LYS B C 1
ATOM 1475 O O . LYS B 1 3 ? -34.031 6.145 4.551 1 35.28 3 LYS B O 1
ATOM 1480 N N . LYS B 1 4 ? -33.969 5.031 6.352 1 39.03 4 LYS B N 1
ATOM 1481 C CA . LYS B 1 4 ? -32.531 4.711 6.359 1 39.03 4 LYS B CA 1
ATOM 1482 C C . LYS B 1 4 ? -32.156 3.889 5.133 1 39.03 4 LYS B C 1
ATOM 1484 O O . LYS B 1 4 ? -32.75 2.842 4.871 1 39.03 4 LYS B O 1
ATOM 1489 N N . ARG B 1 5 ? -31.422 4.457 4.156 1 50.44 5 ARG B N 1
ATOM 1490 C CA . ARG B 1 5 ? -30.984 3.82 2.922 1 50.44 5 ARG B CA 1
ATOM 1491 C C . ARG B 1 5 ? -30.172 2.562 3.215 1 50.44 5 ARG B C 1
ATOM 1493 O O . ARG B 1 5 ? -29.438 2.51 4.199 1 50.44 5 ARG B O 1
ATOM 1500 N N . PRO B 1 6 ? -30.672 1.43 2.609 1 47.16 6 PRO B N 1
ATOM 1501 C CA . PRO B 1 6 ? -29.984 0.162 2.859 1 47.16 6 PRO B CA 1
ATOM 1502 C C . PRO B 1 6 ? -28.469 0.288 2.756 1 47.16 6 PRO B C 1
ATOM 1504 O O . PRO B 1 6 ? -27.969 1.06 1.937 1 47.16 6 PRO B O 1
ATOM 1507 N N . ASP B 1 7 ? -27.688 -0.18 3.625 1 49.03 7 ASP B N 1
ATOM 1508 C CA . ASP B 1 7 ? -26.234 -0.258 3.582 1 49.03 7 ASP B CA 1
ATOM 1509 C C . ASP B 1 7 ? -25.766 -1.4 2.682 1 49.03 7 ASP B C 1
ATOM 1511 O O . ASP B 1 7 ? -26.094 -2.562 2.928 1 49.03 7 ASP B O 1
ATOM 1515 N N . TYR B 1 8 ? -25.328 -1.207 1.369 1 51.31 8 TYR B N 1
ATOM 1516 C CA . TYR B 1 8 ? -24.984 -2.191 0.35 1 51.31 8 TYR B CA 1
ATOM 1517 C C . TYR B 1 8 ? -23.547 -2.682 0.528 1 51.31 8 TYR B C 1
ATOM 1519 O O . TYR B 1 8 ? -23.125 -3.625 -0.141 1 51.31 8 TYR B O 1
ATOM 1527 N N . GLY B 1 9 ? -22.938 -2.211 1.607 1 47.72 9 GLY B N 1
ATOM 1528 C CA . GLY B 1 9 ? -21.562 -2.604 1.86 1 47.72 9 GLY B CA 1
ATOM 1529 C C . GLY B 1 9 ? -20.547 -1.607 1.329 1 47.72 9 GLY B C 1
ATOM 1530 O O . GLY B 1 9 ? -20.891 -0.737 0.526 1 47.72 9 GLY B O 1
ATOM 1531 N N . PRO B 1 10 ? -19.469 -1.631 1.777 1 50.03 10 PRO B N 1
ATOM 1532 C CA . PRO B 1 10 ? -18.484 -0.594 1.484 1 50.03 10 PRO B CA 1
ATOM 1533 C C . PRO B 1 10 ? -18.062 -0.572 0.015 1 50.03 10 PRO B C 1
ATOM 1535 O O . PRO B 1 10 ? -17.609 0.457 -0.485 1 50.03 10 PRO B O 1
ATOM 1538 N N . ASP B 1 11 ? -18.297 -1.65 -0.721 1 55.31 11 ASP B N 1
ATOM 1539 C CA . ASP B 1 11 ? -17.797 -1.724 -2.094 1 55.31 11 ASP B CA 1
ATOM 1540 C C . ASP B 1 11 ? -18.906 -1.377 -3.092 1 55.31 11 ASP B C 1
ATOM 1542 O O . ASP B 1 11 ? -18.719 -1.503 -4.305 1 55.31 11 ASP B O 1
ATOM 1546 N N . VAL B 1 12 ? -19.938 -1.052 -2.531 1 65.88 12 VAL B N 1
ATOM 1547 C CA . VAL B 1 12 ? -21.031 -0.718 -3.441 1 65.88 12 VAL B CA 1
ATOM 1548 C C . VAL B 1 12 ? -21.469 0.729 -3.221 1 65.88 12 VAL B C 1
ATOM 1550 O O . VAL B 1 12 ? -21.781 1.123 -2.098 1 65.88 12 VAL B O 1
ATOM 1553 N N . GLU B 1 13 ? -21.203 1.579 -4.148 1 74 13 GLU B N 1
ATOM 1554 C CA . GLU B 1 13 ? -21.719 2.947 -4.16 1 74 13 GLU B CA 1
ATOM 1555 C C . GLU B 1 13 ? -22.953 3.072 -5.043 1 74 13 GLU B C 1
ATOM 1557 O O . GLU B 1 13 ? -22.938 2.67 -6.211 1 74 13 GLU B O 1
ATOM 1562 N N . VAL B 1 14 ? -24 3.607 -4.379 1 78.88 14 VAL B N 1
ATOM 1563 C CA . VAL B 1 14 ? -25.219 3.83 -5.145 1 78.88 14 VAL B CA 1
ATOM 1564 C C . VAL B 1 14 ? -25.344 5.309 -5.504 1 78.88 14 VAL B C 1
ATOM 1566 O O . VAL B 1 14 ? -25.297 6.172 -4.625 1 78.88 14 VAL B O 1
ATOM 1569 N N . ARG B 1 15 ? -25.25 5.648 -6.738 1 81.31 15 ARG B N 1
ATOM 1570 C CA . ARG B 1 15 ? -25.469 6.992 -7.262 1 81.31 15 ARG B CA 1
ATOM 1571 C C . ARG B 1 15 ? -26.891 7.156 -7.793 1 81.31 15 ARG B C 1
ATOM 1573 O O . ARG B 1 15 ? -27.281 6.492 -8.758 1 81.31 15 ARG B O 1
ATOM 1580 N N . ARG B 1 16 ? -27.578 8.055 -7.09 1 81.56 16 ARG B N 1
ATOM 1581 C CA . ARG B 1 16 ? -28.953 8.297 -7.5 1 81.56 16 ARG B CA 1
ATOM 1582 C C . ARG B 1 16 ? -29.047 9.484 -8.453 1 81.56 16 ARG B C 1
ATOM 1584 O O . ARG B 1 16 ? -28.344 10.484 -8.273 1 81.56 16 ARG B O 1
ATOM 1591 N N . SER B 1 17 ? -29.734 9.227 -9.523 1 83.31 17 SER B N 1
ATOM 1592 C CA . SER B 1 17 ? -29.859 10.234 -10.57 1 83.31 17 SER B CA 1
ATOM 1593 C C . SER B 1 17 ? -31.312 10.57 -10.852 1 83.31 17 SER B C 1
ATOM 1595 O O . SER B 1 17 ? -32.156 9.672 -11.016 1 83.31 17 SER B O 1
ATOM 1597 N N . ARG B 1 18 ? -31.547 11.875 -10.859 1 86.44 18 ARG B N 1
ATOM 1598 C CA . ARG B 1 18 ? -32.875 12.336 -11.203 1 86.44 18 ARG B CA 1
ATOM 1599 C C . ARG B 1 18 ? -33.125 12.219 -12.703 1 86.44 18 ARG B C 1
ATOM 1601 O O . ARG B 1 18 ? -34.281 12.266 -13.156 1 86.44 18 ARG B O 1
ATOM 1608 N N . ARG B 1 19 ? -32.062 12.172 -13.461 1 83.25 19 ARG B N 1
ATOM 1609 C CA . ARG B 1 19 ? -32.219 12.078 -14.906 1 83.25 19 ARG B CA 1
ATOM 1610 C C . ARG B 1 19 ? -32.531 10.648 -15.336 1 83.25 19 ARG B C 1
ATOM 1612 O O . ARG B 1 19 ? -33.094 10.422 -16.406 1 83.25 19 ARG B O 1
ATOM 1619 N N . ARG B 1 20 ? -32.125 9.719 -14.406 1 80.06 20 ARG B N 1
ATOM 1620 C CA . ARG B 1 20 ? -32.375 8.312 -14.664 1 80.06 20 ARG B CA 1
ATOM 1621 C C . ARG B 1 20 ? -33.781 7.906 -14.211 1 80.06 20 ARG B C 1
ATOM 1623 O O . ARG B 1 20 ? -34.219 8.258 -13.117 1 80.06 20 ARG B O 1
ATOM 1630 N N . ARG B 1 21 ? -34.438 7.25 -15.039 1 77.62 21 ARG B N 1
ATOM 1631 C CA . ARG B 1 21 ? -35.844 6.965 -14.711 1 77.62 21 ARG B CA 1
ATOM 1632 C C . ARG B 1 21 ? -36.062 5.469 -14.484 1 77.62 21 ARG B C 1
ATOM 1634 O O . ARG B 1 21 ? -36.812 5.07 -13.609 1 77.62 21 ARG B O 1
ATOM 1641 N N . ARG B 1 22 ? -35.469 4.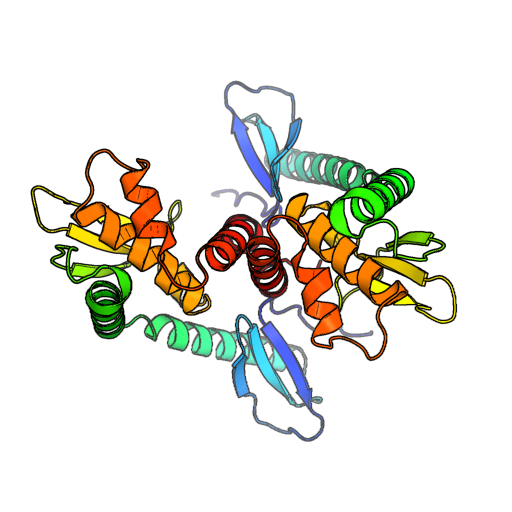543 -15.188 1 78.38 22 ARG B N 1
ATOM 1642 C CA . ARG B 1 22 ? -35.844 3.137 -15.078 1 78.38 22 ARG B CA 1
ATOM 1643 C C . ARG B 1 22 ? -34.625 2.238 -15.031 1 78.38 22 ARG B C 1
ATOM 1645 O O . ARG B 1 22 ? -34.656 1.177 -14.406 1 78.38 22 ARG B O 1
ATOM 1652 N N . THR B 1 23 ? -33.625 2.725 -15.43 1 81.38 23 THR B N 1
ATOM 1653 C CA . THR B 1 23 ? -32.5 1.8 -15.656 1 81.38 23 THR B CA 1
ATOM 1654 C C . THR B 1 23 ? -31.547 1.817 -14.477 1 81.38 23 THR B C 1
ATOM 1656 O O . THR B 1 23 ? -31.234 2.881 -13.938 1 81.38 23 THR B O 1
ATOM 1659 N N . VAL B 1 24 ? -31.391 0.661 -13.914 1 84.56 24 VAL B N 1
ATOM 1660 C CA . VAL B 1 24 ? -30.312 0.472 -12.961 1 84.56 24 VAL B CA 1
ATOM 1661 C C . VAL B 1 24 ? -29.094 -0.125 -13.672 1 84.56 24 VAL B C 1
ATOM 1663 O O . VAL B 1 24 ? -29.219 -1.109 -14.406 1 84.56 24 VAL B O 1
ATOM 1666 N N . SER B 1 25 ? -28.016 0.533 -13.602 1 85.12 25 SER B N 1
ATOM 1667 C CA . SER B 1 25 ? -26.781 0.021 -14.172 1 85.12 25 SER B CA 1
ATOM 1668 C C . SER B 1 25 ? -25.656 0.015 -13.148 1 85.12 25 SER B C 1
ATOM 1670 O O . SER B 1 25 ? -25.75 0.673 -12.109 1 85.12 25 SER B O 1
ATOM 1672 N N . ALA B 1 26 ? -24.766 -0.902 -13.344 1 83.81 26 ALA B N 1
ATOM 1673 C CA . ALA B 1 26 ? -23.625 -0.981 -12.438 1 83.81 26 ALA B CA 1
ATOM 1674 C C . ALA B 1 26 ? -22.312 -1.134 -13.211 1 83.81 26 ALA B C 1
ATOM 1676 O O . ALA B 1 26 ? -22.297 -1.686 -14.312 1 83.81 26 ALA B O 1
ATOM 1677 N N . ARG B 1 27 ? -21.344 -0.492 -12.75 1 72.94 27 ARG B N 1
ATOM 1678 C CA . ARG B 1 27 ? -20 -0.683 -13.297 1 72.94 27 ARG B CA 1
ATOM 1679 C C . ARG B 1 27 ? -18.953 -0.774 -12.18 1 72.94 27 ARG B C 1
ATOM 1681 O O . ARG B 1 27 ? -19.141 -0.197 -11.109 1 72.94 27 ARG B O 1
ATOM 1688 N N . ALA B 1 28 ? -18 -1.574 -12.609 1 63.56 28 ALA B N 1
ATOM 1689 C CA . ALA B 1 28 ? -16.875 -1.643 -11.68 1 63.56 28 ALA B CA 1
ATOM 1690 C C . ALA B 1 28 ? -15.977 -0.422 -11.82 1 63.56 28 ALA B C 1
ATOM 1692 O O . ALA B 1 28 ? -15.609 -0.035 -12.938 1 63.56 28 ALA B O 1
ATOM 1693 N N . GLU B 1 29 ? -15.891 0.252 -10.812 1 60.59 29 GLU B N 1
ATOM 1694 C CA . GLU B 1 29 ? -14.906 1.332 -10.727 1 60.59 29 GLU B CA 1
ATOM 1695 C C . GLU B 1 29 ? -13.859 1.045 -9.656 1 60.59 29 GLU B C 1
ATOM 1697 O O . GLU B 1 29 ? -14.07 1.343 -8.484 1 60.59 29 GLU B O 1
ATOM 1702 N N . GLY B 1 30 ? -12.844 0.604 -10.164 1 49.16 30 GLY B N 1
ATOM 1703 C CA . GLY B 1 30 ? -11.891 0.114 -9.172 1 49.16 30 GLY B CA 1
ATOM 1704 C C . GLY B 1 30 ? -12.438 -1.026 -8.336 1 49.16 30 GLY B C 1
ATOM 1705 O O . GLY B 1 30 ? -12.891 -2.041 -8.875 1 49.16 30 GLY B O 1
ATOM 1706 N N . ASN B 1 31 ? -12.398 -0.782 -6.984 1 51 31 ASN B N 1
ATOM 1707 C CA . ASN B 1 31 ? -12.898 -1.801 -6.07 1 51 31 ASN B CA 1
ATOM 1708 C C . ASN B 1 31 ? -14.367 -1.571 -5.727 1 51 31 ASN B C 1
ATOM 1710 O O . ASN B 1 31 ? -14.914 -2.24 -4.848 1 51 31 ASN B O 1
ATOM 1714 N N . ARG B 1 32 ? -14.812 -0.683 -6.398 1 60.72 32 ARG B N 1
ATOM 1715 C CA . ARG B 1 32 ? -16.203 -0.35 -6.09 1 60.72 32 ARG B CA 1
ATOM 1716 C C . ARG B 1 32 ? -17.109 -0.66 -7.273 1 60.72 32 ARG B C 1
ATOM 1718 O O . ARG B 1 32 ? -16.688 -0.568 -8.43 1 60.72 32 ARG B O 1
ATOM 1725 N N . ILE B 1 33 ? -18.109 -1.239 -6.855 1 69.88 33 ILE B N 1
ATOM 1726 C CA . ILE B 1 33 ? -19.188 -1.338 -7.836 1 69.88 33 ILE B CA 1
ATOM 1727 C C . ILE B 1 33 ? -20.125 -0.13 -7.711 1 69.88 33 ILE B C 1
ATOM 1729 O O . ILE B 1 33 ? -20.672 0.122 -6.641 1 69.88 33 ILE B O 1
ATOM 1733 N N . VAL B 1 34 ? -19.984 0.754 -8.648 1 78.94 34 VAL B N 1
ATOM 1734 C CA . VAL B 1 34 ? -20.875 1.905 -8.68 1 78.94 34 VAL B CA 1
ATOM 1735 C C . VAL B 1 34 ? -22.172 1.525 -9.375 1 78.94 34 VAL B C 1
ATOM 1737 O O . VAL B 1 34 ? -22.172 1.082 -10.523 1 78.94 34 VAL B O 1
ATOM 1740 N N . VAL B 1 35 ? -23.25 1.632 -8.578 1 84.38 35 VAL B N 1
ATOM 1741 C CA . VAL B 1 35 ? -24.578 1.33 -9.109 1 84.38 35 VAL B CA 1
ATOM 1742 C C . VAL B 1 35 ? -25.359 2.625 -9.32 1 84.38 35 VAL B C 1
ATOM 1744 O O . VAL B 1 35 ? -25.531 3.412 -8.391 1 84.38 35 VAL B O 1
ATOM 1747 N N . MET B 1 36 ? -25.625 2.939 -10.539 1 88.38 36 MET B N 1
ATOM 1748 C CA . MET B 1 36 ? -26.453 4.098 -10.875 1 88.38 36 MET B CA 1
ATOM 1749 C C . MET B 1 36 ? -27.922 3.727 -10.891 1 88.38 36 MET B C 1
ATOM 1751 O O . MET B 1 36 ? -28.344 2.822 -11.617 1 88.38 36 MET B O 1
ATOM 1755 N N . VAL B 1 37 ? -28.656 4.461 -9.961 1 88.69 37 VAL B N 1
ATOM 1756 C CA . VAL B 1 37 ? -30.078 4.148 -9.844 1 88.69 37 VAL B CA 1
ATOM 1757 C C . VAL B 1 37 ? -30.906 5.418 -10.016 1 88.69 37 VAL B C 1
ATOM 1759 O O . VAL B 1 37 ? -30.422 6.52 -9.75 1 88.69 37 VAL B O 1
ATOM 1762 N N . PRO B 1 38 ? -32.125 5.285 -10.516 1 88.94 38 PRO B N 1
ATOM 1763 C CA . PRO B 1 38 ? -33.031 6.449 -10.516 1 88.94 38 PRO B CA 1
ATOM 1764 C C . PRO B 1 38 ? -33.281 7.004 -9.117 1 88.94 38 PRO B C 1
ATOM 1766 O O . PRO B 1 38 ? -33.406 6.238 -8.156 1 88.94 38 PRO B O 1
ATOM 1769 N N . ALA B 1 39 ? -33.312 8.281 -8.992 1 88.25 39 ALA B N 1
ATOM 1770 C CA . ALA B 1 39 ? -33.5 8.945 -7.707 1 88.25 39 ALA B CA 1
ATOM 1771 C C . ALA B 1 39 ? -34.875 8.617 -7.121 1 88.25 39 ALA B C 1
ATOM 1773 O O . ALA B 1 39 ? -35.062 8.625 -5.898 1 88.25 39 ALA B O 1
ATOM 1774 N N . ASP B 1 40 ? -35.812 8.266 -7.871 1 86.5 40 ASP B N 1
ATOM 1775 C CA . ASP B 1 40 ? -37.188 8.102 -7.43 1 86.5 40 ASP B CA 1
ATOM 1776 C C . ASP B 1 40 ? -37.531 6.625 -7.207 1 86.5 40 ASP B C 1
ATOM 1778 O O . ASP B 1 40 ? -38.688 6.27 -7.004 1 86.5 40 ASP B O 1
ATOM 1782 N N . MET B 1 41 ? -36.562 5.797 -7.254 1 84.69 41 MET B N 1
ATOM 1783 C CA . MET B 1 41 ? -36.781 4.371 -7.035 1 84.69 41 MET B CA 1
ATOM 1784 C C . MET B 1 41 ? -37.156 4.094 -5.582 1 84.69 41 MET B C 1
ATOM 1786 O O . MET B 1 41 ? -36.5 4.594 -4.664 1 84.69 41 MET B O 1
ATOM 1790 N N . PRO B 1 42 ? -38.344 3.336 -5.316 1 84.81 42 PRO B N 1
ATOM 1791 C CA . PRO B 1 42 ? -38.688 2.965 -3.939 1 84.81 42 PRO B CA 1
ATOM 1792 C C . PRO B 1 42 ? -37.562 2.209 -3.24 1 84.81 42 PRO B C 1
ATOM 1794 O O . PRO B 1 42 ? -36.875 1.4 -3.867 1 84.81 42 PRO B O 1
ATOM 1797 N N . PRO B 1 43 ? -37.406 2.412 -1.949 1 80.31 43 PRO B N 1
ATOM 1798 C CA . PRO B 1 43 ? -36.281 1.846 -1.212 1 80.31 43 PRO B CA 1
ATOM 1799 C C . PRO B 1 43 ? -36.219 0.323 -1.313 1 80.31 43 PRO B C 1
ATOM 1801 O O . PRO B 1 43 ? -35.125 -0.243 -1.449 1 80.31 43 PRO B O 1
ATOM 1804 N N . LYS B 1 44 ? -37.312 -0.318 -1.233 1 80.62 44 LYS B N 1
ATOM 1805 C CA . LYS B 1 44 ? -37.344 -1.775 -1.317 1 80.62 44 LYS B CA 1
ATOM 1806 C C . LYS B 1 44 ? -36.875 -2.252 -2.695 1 80.62 44 LYS B C 1
ATOM 1808 O O . LYS B 1 44 ? -36.125 -3.213 -2.805 1 80.62 44 LYS B O 1
ATOM 1813 N N . ALA B 1 45 ? -37.375 -1.611 -3.744 1 81.69 45 ALA B N 1
ATOM 1814 C CA . ALA B 1 45 ? -37 -1.941 -5.113 1 81.69 45 ALA B CA 1
ATOM 1815 C C . ALA B 1 45 ? -35.5 -1.646 -5.344 1 81.69 45 ALA B C 1
ATOM 1817 O O . ALA B 1 45 ? -34.812 -2.424 -5.996 1 81.69 45 ALA B O 1
ATOM 1818 N N . GLU B 1 46 ? -35.031 -0.491 -4.832 1 80.88 46 GLU B N 1
ATOM 1819 C CA . GLU B 1 46 ? -33.625 -0.154 -4.926 1 80.88 46 GLU B CA 1
ATOM 1820 C C . GLU B 1 46 ? -32.75 -1.238 -4.297 1 80.88 46 GLU B C 1
ATOM 1822 O O . GLU B 1 46 ? -31.781 -1.698 -4.906 1 80.88 46 GLU B O 1
ATOM 1827 N N . GLN B 1 47 ? -33.094 -1.613 -3.141 1 79.06 47 GLN B N 1
ATOM 1828 C CA . GLN B 1 47 ? -32.312 -2.615 -2.436 1 79.06 47 GLN B CA 1
ATOM 1829 C C . GLN B 1 47 ? -32.25 -3.916 -3.23 1 79.06 47 GLN B C 1
ATOM 1831 O O . GLN B 1 47 ? -31.156 -4.477 -3.41 1 79.06 47 GLN B O 1
ATOM 1836 N N . GLN B 1 48 ? -33.344 -4.363 -3.631 1 80.06 48 GLN B N 1
ATOM 1837 C CA . GLN B 1 48 ? -33.375 -5.621 -4.371 1 80.06 48 GLN B CA 1
ATOM 1838 C C . GLN B 1 48 ? -32.594 -5.527 -5.672 1 80.06 48 GLN B C 1
ATOM 1840 O O . GLN B 1 48 ? -31.797 -6.414 -5.98 1 80.06 48 GLN B O 1
ATOM 1845 N N . GLN B 1 49 ? -32.781 -4.438 -6.418 1 82.75 49 GLN B N 1
ATOM 1846 C CA . GLN B 1 49 ? -32.125 -4.312 -7.719 1 82.75 49 GLN B CA 1
ATOM 1847 C C . GLN B 1 49 ? -30.625 -4.09 -7.566 1 82.75 49 GLN B C 1
ATOM 1849 O O . GLN B 1 49 ? -29.828 -4.637 -8.336 1 82.75 49 GLN B O 1
ATOM 1854 N N . VAL B 1 50 ? -30.281 -3.293 -6.613 1 80.19 50 VAL B N 1
ATOM 1855 C CA . VAL B 1 50 ? -28.859 -3.061 -6.367 1 80.19 50 VAL B CA 1
ATOM 1856 C C . VAL B 1 50 ? -28.188 -4.371 -5.984 1 80.19 50 VAL B C 1
ATOM 1858 O O . VAL B 1 50 ? -27.125 -4.703 -6.508 1 80.19 50 VAL B O 1
ATOM 1861 N N . LEU B 1 51 ? -28.766 -5.164 -5.137 1 75.5 51 LEU B N 1
ATOM 1862 C CA . LEU B 1 51 ? -28.188 -6.438 -4.727 1 75.5 51 LEU B CA 1
ATOM 1863 C C . LEU B 1 51 ? -28.031 -7.375 -5.918 1 75.5 51 LEU B C 1
ATOM 1865 O O . LEU B 1 51 ? -27 -8.031 -6.07 1 75.5 51 LEU B O 1
ATOM 1869 N N . GLU B 1 52 ? -28.984 -7.43 -6.715 1 79.31 52 GLU B N 1
ATOM 1870 C CA . GLU B 1 52 ? -28.969 -8.305 -7.883 1 79.31 52 GLU B CA 1
ATOM 1871 C C . GLU B 1 52 ? -27.875 -7.891 -8.867 1 79.31 52 GLU B C 1
ATOM 1873 O O . GLU B 1 52 ? -27.125 -8.734 -9.359 1 79.31 52 GLU B O 1
ATOM 1878 N N . ILE B 1 53 ? -27.797 -6.574 -9.117 1 81.31 53 ILE B N 1
ATOM 1879 C CA . ILE B 1 53 ? -26.859 -6.137 -10.141 1 81.31 53 ILE B CA 1
ATOM 1880 C C . ILE B 1 53 ? -25.422 -6.215 -9.602 1 81.31 53 ILE B C 1
ATOM 1882 O O . ILE B 1 53 ? -24.5 -6.531 -10.344 1 81.31 53 ILE B O 1
ATOM 1886 N N . VAL B 1 54 ? -25.328 -5.988 -8.391 1 76 54 VAL B N 1
ATOM 1887 C CA . VAL B 1 54 ? -24 -6.125 -7.781 1 76 54 VAL B CA 1
ATOM 1888 C C . VAL B 1 54 ? -23.547 -7.578 -7.875 1 76 54 VAL B C 1
ATOM 1890 O O . VAL B 1 54 ? -22.391 -7.844 -8.211 1 76 54 VAL B O 1
ATOM 1893 N N . GLU B 1 55 ? -24.406 -8.492 -7.602 1 68.56 55 GLU B N 1
ATOM 1894 C CA . GLU B 1 55 ? -24.078 -9.906 -7.734 1 68.56 55 GLU B CA 1
ATOM 1895 C C . GLU B 1 55 ? -23.688 -10.25 -9.164 1 68.56 55 GLU B C 1
ATOM 1897 O O . GLU B 1 55 ? -22.75 -11.023 -9.391 1 68.56 55 GLU B O 1
ATOM 1902 N N . ARG B 1 56 ? -24.344 -9.695 -10.031 1 71.69 56 ARG B N 1
ATOM 1903 C CA . ARG B 1 56 ? -24.047 -9.938 -11.438 1 71.69 56 ARG B CA 1
ATOM 1904 C C . ARG B 1 56 ? -22.672 -9.391 -11.805 1 71.69 56 ARG B C 1
ATOM 1906 O O . ARG B 1 56 ? -21.891 -10.055 -12.5 1 71.69 56 ARG B O 1
ATOM 1913 N N . VAL B 1 57 ? -22.391 -8.211 -11.344 1 69.81 57 VAL B N 1
ATOM 1914 C CA . VAL B 1 57 ? -21.109 -7.602 -11.633 1 69.81 57 VAL B CA 1
ATOM 1915 C C . VAL B 1 57 ? -19.984 -8.406 -10.961 1 69.81 57 VAL B C 1
ATOM 1917 O O . VAL B 1 57 ? -18.938 -8.641 -11.562 1 69.81 57 VAL B O 1
ATOM 1920 N N . ARG B 1 58 ? -20.266 -8.781 -9.797 1 62.31 58 ARG B N 1
ATOM 1921 C CA . ARG B 1 58 ? -19.281 -9.578 -9.078 1 62.31 58 ARG B CA 1
ATOM 1922 C C . ARG B 1 58 ? -19 -10.898 -9.805 1 62.31 58 ARG B C 1
ATOM 1924 O O . ARG B 1 58 ? -17.859 -11.336 -9.891 1 62.31 58 ARG B O 1
ATOM 1931 N N . LYS B 1 59 ? -20.062 -11.492 -10.172 1 60.97 59 LYS B N 1
ATOM 1932 C CA . LYS B 1 59 ? -19.922 -12.719 -10.953 1 60.97 59 LYS B CA 1
ATOM 1933 C C . LYS B 1 59 ? -19.125 -12.477 -12.227 1 60.97 59 LYS B C 1
ATOM 1935 O O . LYS B 1 59 ? -18.281 -13.297 -12.609 1 60.97 59 LYS B O 1
ATOM 1940 N N . LYS B 1 60 ? -19.438 -11.398 -12.812 1 58 60 LYS B N 1
ATOM 1941 C CA . LYS B 1 60 ? -18.688 -11.062 -14.023 1 58 60 LYS B CA 1
ATOM 1942 C C . LYS B 1 60 ? -17.219 -10.789 -13.711 1 58 60 LYS B C 1
ATOM 1944 O O . LYS B 1 60 ? -16.328 -11.203 -14.461 1 58 60 LYS B O 1
ATOM 1949 N N . VAL B 1 61 ? -17.062 -10.164 -12.68 1 53.19 61 VAL B N 1
ATOM 1950 C CA . VAL B 1 61 ? -15.688 -9.922 -12.242 1 53.19 61 VAL B CA 1
ATOM 1951 C C . VAL B 1 61 ? -15.031 -11.242 -11.867 1 53.19 61 VAL B C 1
ATOM 1953 O O . VAL B 1 61 ? -13.859 -11.477 -12.188 1 53.19 61 VAL B O 1
ATOM 1956 N N . GLY B 1 62 ? -15.773 -12.047 -11.016 1 53.94 62 GLY B N 1
ATOM 1957 C CA . GLY B 1 62 ? -15.32 -13.391 -10.719 1 53.94 62 GLY B CA 1
ATOM 1958 C C . GLY B 1 62 ? -15.047 -14.219 -11.953 1 53.94 62 GLY B C 1
ATOM 1959 O O . GLY B 1 62 ? -14.117 -15.023 -11.977 1 53.94 62 GLY B O 1
ATOM 1960 N N . ASN B 1 63 ? -16.031 -14.18 -12.836 1 53.34 63 ASN B N 1
ATOM 1961 C CA . ASN B 1 63 ? -15.852 -14.836 -14.125 1 53.34 63 ASN B CA 1
ATOM 1962 C C . ASN B 1 63 ? -14.656 -14.258 -14.875 1 53.34 63 ASN B C 1
ATOM 1964 O O . ASN B 1 63 ? -14.234 -14.805 -15.898 1 53.34 63 ASN B O 1
ATOM 1968 N N . GLY B 1 64 ? -14.156 -13.266 -14.32 1 59.69 64 GLY B N 1
ATOM 1969 C CA . GLY B 1 64 ? -13.023 -12.578 -14.914 1 59.69 64 GLY B CA 1
ATOM 1970 C C . GLY B 1 64 ? -11.695 -13.227 -14.586 1 59.69 64 GLY B C 1
ATOM 1971 O O . GLY B 1 64 ? -10.656 -12.836 -15.125 1 59.69 64 GLY B O 1
ATOM 1972 N N . LEU B 1 65 ? -11.922 -14.266 -13.742 1 77.31 65 LEU B N 1
ATOM 1973 C CA . LEU B 1 65 ? -10.703 -15 -13.43 1 77.31 65 LEU B CA 1
ATOM 1974 C C . LEU B 1 65 ? -10.336 -15.953 -14.57 1 77.31 65 LEU B C 1
ATOM 1976 O O . LEU B 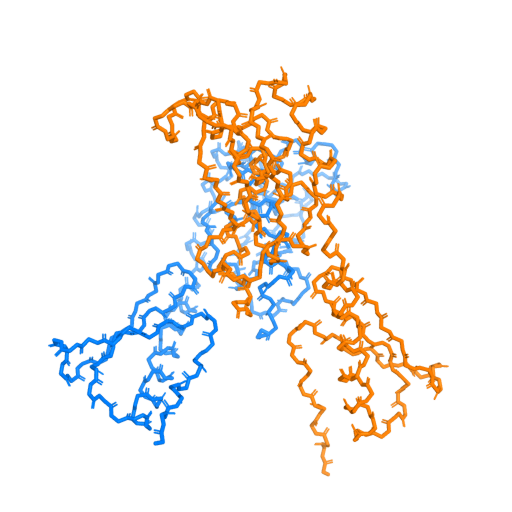1 65 ? -10.75 -17.109 -14.57 1 77.31 65 LEU B O 1
ATOM 1980 N N . ASP B 1 66 ? -9.695 -15.594 -15.484 1 87.44 66 ASP B N 1
ATOM 1981 C CA . ASP B 1 66 ? -9.258 -16.328 -16.672 1 87.44 66 ASP B CA 1
ATOM 1982 C C . ASP B 1 66 ? -7.84 -16.875 -16.484 1 87.44 66 ASP B C 1
ATOM 1984 O O . ASP B 1 66 ? -6.867 -16.125 -16.578 1 87.44 66 ASP B O 1
ATOM 1988 N N . ASN B 1 67 ? -7.781 -18.219 -16.344 1 93.69 67 ASN B N 1
ATOM 1989 C CA . ASN B 1 67 ? -6.477 -18.844 -16.172 1 93.69 67 ASN B CA 1
ATOM 1990 C C . ASN B 1 67 ? -5.605 -18.703 -17.406 1 93.69 67 ASN B C 1
ATOM 1992 O O . ASN B 1 67 ? -4.379 -18.625 -17.312 1 93.69 67 ASN B O 1
ATOM 1996 N N . LYS B 1 68 ? -6.211 -18.688 -18.547 1 93.5 68 LYS B N 1
ATOM 1997 C CA . LYS B 1 68 ? -5.438 -18.547 -19.766 1 93.5 68 LYS B CA 1
ATOM 1998 C C . LYS B 1 68 ? -4.75 -17.188 -19.828 1 93.5 68 LYS B C 1
ATOM 2000 O O . LYS B 1 68 ? -3.586 -17.094 -20.219 1 93.5 68 LYS B O 1
ATOM 2005 N N . ASP B 1 69 ? -5.535 -16.203 -19.406 1 93.62 69 ASP B N 1
ATOM 2006 C CA . ASP B 1 69 ? -4.957 -14.859 -19.359 1 93.62 69 ASP B CA 1
ATOM 2007 C C . ASP B 1 69 ? -3.836 -14.773 -18.328 1 93.62 69 ASP B C 1
ATOM 2009 O O . ASP B 1 69 ? -2.811 -14.133 -18.562 1 93.62 69 ASP B O 1
ATOM 2013 N N . LEU B 1 70 ? -4.074 -15.383 -17.234 1 96.88 70 LEU B N 1
ATOM 2014 C CA . LEU B 1 70 ? -3.068 -15.43 -16.172 1 96.88 70 LEU B CA 1
ATOM 2015 C C . LEU B 1 70 ? -1.792 -16.094 -16.672 1 96.88 70 LEU B C 1
ATOM 2017 O O . LEU B 1 70 ? -0.688 -15.625 -16.391 1 96.88 70 LEU B O 1
ATOM 2021 N N . GLU B 1 71 ? -1.949 -17.172 -17.391 1 97.19 71 GLU B N 1
ATOM 2022 C CA . GLU B 1 71 ? -0.809 -17.906 -17.938 1 97.19 71 GLU B CA 1
ATOM 2023 C C . GLU B 1 71 ? -0.058 -17.062 -18.969 1 97.19 71 GLU B C 1
ATOM 2025 O O . GLU B 1 71 ? 1.174 -17.031 -18.969 1 97.19 71 GLU B O 1
ATOM 2030 N N . ARG B 1 72 ? -0.788 -16.422 -19.844 1 97.44 72 ARG B N 1
ATOM 2031 C CA . ARG B 1 72 ? -0.161 -15.555 -20.828 1 97.44 72 ARG B CA 1
ATOM 2032 C C . ARG B 1 72 ? 0.644 -14.453 -20.156 1 97.44 72 ARG B C 1
ATOM 2034 O O . ARG B 1 72 ? 1.761 -14.141 -20.578 1 97.44 72 ARG B O 1
ATOM 2041 N N . ARG B 1 73 ? 0.048 -13.891 -19.156 1 97.19 73 ARG B N 1
ATOM 2042 C CA . ARG B 1 73 ? 0.711 -12.836 -18.391 1 97.19 73 ARG B CA 1
ATOM 2043 C C . ARG B 1 73 ? 2 -13.344 -17.75 1 97.19 73 ARG B C 1
ATOM 2045 O O . ARG B 1 73 ? 3.035 -12.68 -17.812 1 97.19 73 ARG B O 1
ATOM 2052 N N . ALA B 1 74 ? 1.954 -14.484 -17.188 1 98.69 74 ALA B N 1
ATOM 2053 C CA . ALA B 1 74 ? 3.123 -15.078 -16.547 1 98.69 74 ALA B CA 1
ATOM 2054 C C . ALA B 1 74 ? 4.23 -15.336 -17.562 1 98.69 74 ALA B C 1
ATOM 2056 O O . ALA B 1 74 ? 5.406 -15.07 -17.297 1 98.69 74 ALA B O 1
ATOM 2057 N N . ARG B 1 75 ? 3.914 -15.836 -18.656 1 98.5 75 ARG B N 1
ATOM 2058 C CA . ARG B 1 75 ? 4.898 -16.141 -19.688 1 98.5 75 ARG B CA 1
ATOM 2059 C C . ARG B 1 75 ? 5.527 -14.859 -20.234 1 98.5 75 ARG B C 1
ATOM 2061 O O . ARG B 1 75 ? 6.727 -14.828 -20.516 1 98.5 75 ARG B O 1
ATOM 2068 N N . THR B 1 76 ? 4.699 -13.875 -20.406 1 98.62 76 THR B N 1
ATOM 2069 C CA . THR B 1 76 ? 5.234 -12.594 -20.859 1 98.62 76 THR B CA 1
ATOM 2070 C C . THR B 1 76 ? 6.238 -12.047 -19.844 1 98.62 76 THR B C 1
ATOM 2072 O O . THR B 1 76 ? 7.324 -11.602 -20.219 1 98.62 76 THR B O 1
ATOM 2075 N N . LEU B 1 77 ? 5.902 -12.125 -18.547 1 98.81 77 LEU B N 1
ATOM 2076 C CA . LEU B 1 77 ? 6.789 -11.648 -17.484 1 98.81 77 LEU B CA 1
ATOM 2077 C C . LEU B 1 77 ? 8.055 -12.492 -17.422 1 98.81 77 LEU B C 1
ATOM 2079 O O . LEU B 1 77 ? 9.148 -11.969 -17.172 1 98.81 77 LEU B O 1
ATOM 2083 N N . SER B 1 78 ? 7.895 -13.773 -17.656 1 98.69 78 SER B N 1
ATOM 2084 C CA . SER B 1 78 ? 9.055 -14.648 -17.719 1 98.69 78 SER B CA 1
ATOM 2085 C C . SER B 1 78 ? 10.039 -14.195 -18.797 1 98.69 78 SER B C 1
ATOM 2087 O O . SER B 1 78 ? 11.242 -14.102 -18.547 1 98.69 78 SER B O 1
ATOM 2089 N N . ARG B 1 79 ? 9.547 -13.836 -19.922 1 98.56 79 ARG B N 1
ATOM 2090 C CA . ARG B 1 79 ? 10.367 -13.461 -21.078 1 98.56 79 ARG B CA 1
ATOM 2091 C C . ARG B 1 79 ? 10.945 -12.062 -20.891 1 98.56 79 ARG B C 1
ATOM 2093 O O . ARG B 1 79 ? 12.141 -11.844 -21.094 1 98.56 79 ARG B O 1
ATOM 2100 N N . THR B 1 80 ? 10.148 -11.102 -20.469 1 98.56 80 THR B N 1
ATOM 2101 C CA . THR B 1 80 ? 10.523 -9.695 -20.547 1 98.56 80 THR B CA 1
ATOM 2102 C C . THR B 1 80 ? 11.227 -9.242 -19.266 1 98.56 80 THR B C 1
ATOM 2104 O O . THR B 1 80 ? 12.023 -8.305 -19.281 1 98.56 80 THR B O 1
ATOM 2107 N N . VAL B 1 81 ? 10.953 -10.023 -18.156 1 98.75 81 VAL B N 1
ATOM 2108 C CA . VAL B 1 81 ? 11.469 -9.555 -16.859 1 98.75 81 VAL B CA 1
ATOM 2109 C C . VAL B 1 81 ? 12.508 -10.531 -16.344 1 98.75 81 VAL B C 1
ATOM 2111 O O . VAL B 1 81 ? 13.508 -10.125 -15.742 1 98.75 81 VAL B O 1
ATOM 2114 N N . LEU B 1 82 ? 12.281 -11.781 -16.672 1 98.75 82 LEU B N 1
ATOM 2115 C CA . LEU B 1 82 ? 13.086 -12.781 -15.977 1 98.75 82 LEU B CA 1
ATOM 2116 C C . LEU B 1 82 ? 13.914 -13.594 -16.953 1 98.75 82 LEU B C 1
ATOM 2118 O O . LEU B 1 82 ? 14.367 -14.695 -16.625 1 98.75 82 LEU B O 1
ATOM 2122 N N . GLN B 1 83 ? 14 -13.156 -18.156 1 98.5 83 GLN B N 1
ATOM 2123 C CA . GLN B 1 83 ? 14.898 -13.695 -19.172 1 98.5 83 GLN B CA 1
ATOM 2124 C C . GLN B 1 83 ? 14.594 -15.164 -19.453 1 98.5 83 GLN B C 1
ATOM 2126 O O . GLN B 1 83 ? 15.508 -15.961 -19.672 1 98.5 83 GLN B O 1
ATOM 2131 N N . ASN B 1 84 ? 13.383 -15.625 -19.266 1 98.25 84 ASN B N 1
ATOM 2132 C CA . ASN B 1 84 ? 12.891 -16.969 -19.547 1 98.25 84 ASN B CA 1
ATOM 2133 C C . ASN B 1 84 ? 13.531 -18 -18.625 1 98.25 84 ASN B C 1
ATOM 2135 O O . ASN B 1 84 ? 13.609 -19.188 -18.969 1 98.25 84 ASN B O 1
ATOM 2139 N N . LYS 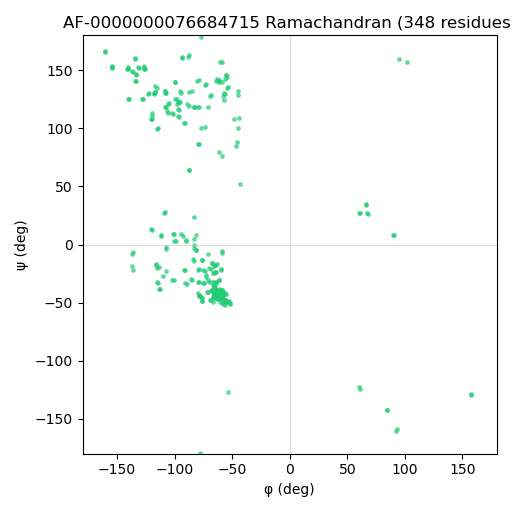B 1 85 ? 13.938 -17.594 -17.469 1 98.25 85 LYS B N 1
ATOM 2140 C CA . LYS B 1 85 ? 14.57 -18.5 -16.531 1 98.25 85 LYS B CA 1
ATOM 2141 C C . LYS B 1 85 ? 13.531 -19.344 -15.797 1 98.25 85 LYS B C 1
ATOM 2143 O O . LYS B 1 85 ? 13.812 -20.484 -15.414 1 98.25 85 LYS B O 1
ATOM 2148 N N . PRO B 1 86 ? 12.328 -18.828 -15.531 1 98.38 86 PRO B N 1
ATOM 2149 C CA . PRO B 1 86 ? 11.359 -19.609 -14.75 1 98.38 86 PRO B CA 1
ATOM 2150 C C . PRO B 1 86 ? 10.93 -20.891 -15.445 1 98.38 86 PRO B C 1
ATOM 2152 O O . PRO B 1 86 ? 10.797 -20.922 -16.672 1 98.38 86 PRO B O 1
ATOM 2155 N N . ARG B 1 87 ? 10.781 -21.875 -14.586 1 97 87 ARG B N 1
ATOM 2156 C CA . ARG B 1 87 ? 10.219 -23.141 -15.031 1 97 87 ARG B CA 1
ATOM 2157 C C . ARG B 1 87 ? 8.945 -23.469 -14.266 1 97 87 ARG B C 1
ATOM 2159 O O . ARG B 1 87 ? 9 -23.875 -13.102 1 97 87 ARG B O 1
ATOM 2166 N N . PHE B 1 88 ? 7.836 -23.359 -14.977 1 97.44 88 PHE B N 1
ATOM 2167 C CA . PHE B 1 88 ? 6.574 -23.672 -14.32 1 97.44 88 PHE B CA 1
ATOM 2168 C C . PHE B 1 88 ? 5.641 -24.422 -15.273 1 97.44 88 PHE B C 1
ATOM 2170 O O . PHE B 1 88 ? 5.738 -24.266 -16.5 1 97.44 88 PHE B O 1
ATOM 2177 N N . GLU B 1 89 ? 4.797 -25.203 -14.672 1 96.94 89 GLU B N 1
ATOM 2178 C CA . GLU B 1 89 ? 3.9 -26.016 -15.477 1 96.94 89 GLU B CA 1
ATOM 2179 C C . GLU B 1 89 ? 2.5 -25.422 -15.531 1 96.94 89 GLU B C 1
ATOM 2181 O O . GLU B 1 89 ? 1.767 -25.625 -16.5 1 96.94 89 GLU B O 1
ATOM 2186 N N . SER B 1 90 ? 2.156 -24.719 -14.391 1 97.56 90 SER B N 1
ATOM 2187 C CA . SER B 1 90 ? 0.819 -24.141 -14.367 1 97.56 90 SER B CA 1
ATOM 2188 C C . SER B 1 90 ? 0.761 -22.922 -13.445 1 97.56 90 SER B C 1
ATOM 2190 O O . SER B 1 90 ? 1.596 -22.766 -12.555 1 97.56 90 SER B O 1
ATOM 2192 N N . ILE B 1 91 ? -0.172 -22.016 -13.766 1 98.06 91 ILE B N 1
ATOM 2193 C CA . ILE B 1 91 ? -0.567 -20.891 -12.922 1 98.06 91 ILE B CA 1
ATOM 2194 C C . ILE B 1 91 ? -2.08 -20.703 -12.984 1 98.06 91 ILE B C 1
ATOM 2196 O O . ILE B 1 91 ? -2.662 -20.656 -14.07 1 98.06 91 ILE B O 1
ATOM 2200 N N . LYS B 1 92 ? -2.688 -20.703 -11.781 1 96.5 92 LYS B N 1
ATOM 2201 C CA . LYS B 1 92 ? -4.148 -20.672 -11.773 1 96.5 92 LYS B CA 1
ATOM 2202 C C . LYS B 1 92 ? -4.672 -19.781 -10.648 1 96.5 92 LYS B C 1
ATOM 2204 O O . LYS B 1 92 ? -4.027 -19.641 -9.602 1 96.5 92 LYS B O 1
ATOM 2209 N N . TRP B 1 93 ? -5.863 -19.234 -10.938 1 94.62 93 TRP B N 1
ATOM 2210 C CA . TRP B 1 93 ? -6.609 -18.562 -9.883 1 94.62 93 TRP B CA 1
ATOM 2211 C C . TRP B 1 93 ? -7.191 -19.562 -8.898 1 94.62 93 TRP B C 1
ATOM 2213 O O . TRP B 1 93 ? -7.691 -20.625 -9.305 1 94.62 93 TRP B O 1
ATOM 2223 N N . VAL B 1 94 ? -7.113 -19.25 -7.656 1 89.12 94 VAL B N 1
ATOM 2224 C CA . VAL B 1 94 ? -7.77 -20.094 -6.66 1 89.12 94 VAL B CA 1
ATOM 2225 C C . VAL B 1 94 ? -8.586 -19.219 -5.703 1 89.12 94 VAL B C 1
ATOM 2227 O O . VAL B 1 94 ? -8.281 -18.047 -5.516 1 89.12 94 VAL B O 1
ATOM 2230 N N . LYS B 1 95 ? -9.602 -19.75 -5.152 1 81.75 95 LYS B N 1
ATOM 2231 C CA . LYS B 1 95 ? -10.531 -19 -4.324 1 81.75 95 LYS B CA 1
ATOM 2232 C C . LYS B 1 95 ? -10.383 -19.359 -2.852 1 81.75 95 LYS B C 1
ATOM 2234 O O . LYS B 1 95 ? -11.023 -18.766 -1.987 1 81.75 95 LYS B O 1
ATOM 2239 N N . ASN B 1 96 ? -9.477 -20.312 -2.619 1 79.19 96 ASN B N 1
ATOM 2240 C CA . ASN B 1 96 ? -9.43 -20.875 -1.27 1 79.19 96 ASN B CA 1
ATOM 2241 C C . ASN B 1 96 ? -8.164 -20.438 -0.532 1 79.19 96 ASN B C 1
ATOM 2243 O O . ASN B 1 96 ? -7.664 -21.172 0.328 1 79.19 96 ASN B O 1
ATOM 2247 N N . MET B 1 97 ? -7.621 -19.344 -0.859 1 76.19 97 MET B N 1
ATOM 2248 C CA . MET B 1 97 ? -6.449 -18.812 -0.166 1 76.19 97 MET B CA 1
ATOM 2249 C C . MET B 1 97 ? -6.828 -17.656 0.74 1 76.19 97 MET B C 1
ATOM 2251 O O . MET B 1 97 ? -7.414 -16.672 0.281 1 76.19 97 MET B O 1
ATOM 2255 N N . SER B 1 98 ? -6.539 -17.797 2.025 1 64.12 98 SER B N 1
ATOM 2256 C CA . SER B 1 98 ? -6.969 -16.766 2.969 1 64.12 98 SER B CA 1
ATOM 2257 C C . SER B 1 98 ? -5.773 -16.078 3.627 1 64.12 98 SER B C 1
ATOM 2259 O O . SER B 1 98 ? -5.875 -14.938 4.066 1 64.12 98 SER B O 1
ATOM 2261 N N . ARG B 1 99 ? -4.637 -16.688 3.559 1 68.75 99 ARG B N 1
ATOM 2262 C CA . ARG B 1 99 ? -3.533 -16.156 4.355 1 68.75 99 ARG B CA 1
ATOM 2263 C C . ARG B 1 99 ? -2.428 -15.602 3.463 1 68.75 99 ARG B C 1
ATOM 2265 O O . ARG B 1 99 ? -1.516 -14.93 3.943 1 68.75 99 ARG B O 1
ATOM 2272 N N . ARG B 1 100 ? -2.459 -16.031 2.254 1 83.81 100 ARG B N 1
ATOM 2273 C CA . ARG B 1 100 ? -1.446 -15.602 1.299 1 83.81 100 ARG B CA 1
ATOM 2274 C C . ARG B 1 100 ? -2.082 -15.203 -0.03 1 83.81 100 ARG B C 1
ATOM 2276 O O . ARG B 1 100 ? -3.207 -15.609 -0.331 1 83.81 100 ARG B O 1
ATOM 2283 N N . TRP B 1 101 ? -1.263 -14.43 -0.724 1 90.62 101 TRP B N 1
ATOM 2284 C CA . TRP B 1 101 ? -1.748 -13.953 -2.012 1 90.62 101 TRP B CA 1
ATOM 2285 C C . TRP B 1 101 ? -1.5 -14.984 -3.107 1 90.62 101 TRP B C 1
ATOM 2287 O O . TRP B 1 101 ? -2.176 -14.977 -4.141 1 90.62 101 TRP B O 1
ATOM 2297 N N . ALA B 1 102 ? -0.389 -15.773 -2.906 1 94.5 102 ALA B N 1
ATOM 2298 C CA . ALA B 1 102 ? 0.014 -16.75 -3.918 1 94.5 102 ALA B CA 1
ATOM 2299 C C . ALA B 1 102 ? 0.927 -17.812 -3.32 1 94.5 102 ALA B C 1
ATOM 2301 O O . ALA B 1 102 ? 1.277 -17.75 -2.141 1 94.5 102 ALA B O 1
ATOM 2302 N N . SER B 1 103 ? 1.103 -18.922 -4.137 1 93.31 103 SER B N 1
ATOM 2303 C CA . SER B 1 103 ? 2.002 -20 -3.727 1 93.31 103 SER B CA 1
ATOM 2304 C C . SER B 1 103 ? 2.537 -20.766 -4.934 1 93.31 103 SER B C 1
ATOM 2306 O O . SER B 1 103 ? 1.954 -20.703 -6.02 1 93.31 103 SER B O 1
ATOM 2308 N N . VAL B 1 104 ? 3.668 -21.266 -4.715 1 95.75 104 VAL B N 1
ATOM 2309 C CA . VAL B 1 104 ? 4.234 -22.125 -5.75 1 95.75 104 VAL B CA 1
ATOM 2310 C C . VAL B 1 104 ? 4.648 -23.469 -5.141 1 95.75 104 VAL B C 1
ATOM 2312 O O . VAL B 1 104 ? 5.199 -23.516 -4.035 1 95.75 104 VAL B O 1
ATOM 2315 N N . THR B 1 105 ? 4.121 -24.5 -5.727 1 94 105 THR B N 1
ATOM 2316 C CA . THR B 1 105 ? 4.613 -25.844 -5.43 1 94 105 THR B CA 1
ATOM 2317 C C . THR B 1 105 ? 5.566 -26.328 -6.52 1 94 105 THR B C 1
ATOM 2319 O O . THR B 1 105 ? 5.293 -26.156 -7.707 1 94 105 THR B O 1
ATOM 2322 N N . GLY B 1 106 ? 6.641 -27 -6.047 1 91.94 106 GLY B N 1
ATOM 2323 C CA . GLY B 1 106 ? 7.746 -27.281 -6.949 1 91.94 106 GLY B CA 1
ATOM 2324 C C . GLY B 1 106 ? 8.828 -26.219 -6.91 1 91.94 106 GLY B C 1
ATOM 2325 O O . GLY B 1 106 ? 9.047 -25.594 -5.875 1 91.94 106 GLY B O 1
ATOM 2326 N N . GLY B 1 107 ? 9.727 -26.094 -8.008 1 87.06 107 GLY B N 1
ATOM 2327 C CA . GLY B 1 107 ? 10.797 -25.125 -8 1 87.06 107 GLY B CA 1
ATOM 2328 C C . GLY B 1 107 ? 11.938 -25.484 -8.93 1 87.06 107 GLY B C 1
ATOM 2329 O O . GLY B 1 107 ? 11.719 -25.781 -10.102 1 87.06 107 GLY B O 1
ATOM 2330 N N . VAL B 1 108 ? 13.109 -25.438 -8.367 1 86.5 108 VAL B N 1
ATOM 2331 C CA . VAL B 1 108 ? 14.328 -25.609 -9.164 1 86.5 108 VAL B CA 1
ATOM 2332 C C . VAL B 1 108 ? 14.43 -27.062 -9.633 1 86.5 108 VAL B C 1
ATOM 2334 O O . VAL B 1 108 ? 14.852 -27.328 -10.758 1 86.5 108 VAL B O 1
ATOM 2337 N N . GLU B 1 109 ? 13.93 -28 -8.828 1 90.81 109 GLU B N 1
ATOM 2338 C CA . GLU B 1 109 ? 14.078 -29.422 -9.141 1 90.81 109 GLU B CA 1
ATOM 2339 C C . GLU B 1 109 ? 12.922 -29.922 -10 1 90.81 109 GLU B C 1
ATOM 2341 O O . GLU B 1 109 ? 13.086 -30.828 -10.812 1 90.81 109 GLU B O 1
ATOM 2346 N N . LYS B 1 110 ? 11.773 -29.391 -9.781 1 93.75 110 LYS B N 1
ATOM 2347 C CA . LYS B 1 110 ? 10.57 -29.734 -10.539 1 93.75 110 LYS B CA 1
ATOM 2348 C C . LYS B 1 110 ? 9.805 -28.484 -10.961 1 93.75 110 LYS B C 1
ATOM 2350 O O . LYS B 1 110 ? 9.789 -27.484 -10.234 1 93.75 110 LYS B O 1
ATOM 2355 N N . PRO B 1 111 ? 9.227 -28.594 -12.102 1 94.19 111 PRO B N 1
ATOM 2356 C CA . PRO B 1 111 ? 8.508 -27.406 -12.562 1 94.19 111 PRO B CA 1
ATOM 2357 C C . PRO B 1 111 ? 7.48 -26.906 -11.547 1 94.19 111 PRO B C 1
ATOM 2359 O O . PRO B 1 111 ? 6.809 -27.719 -10.898 1 94.19 111 PRO B O 1
ATOM 2362 N N . GLY B 1 112 ? 7.328 -25.672 -11.453 1 96.44 112 GLY B N 1
ATOM 2363 C CA . GLY B 1 112 ? 6.461 -25.062 -10.461 1 96.44 112 GLY B CA 1
ATOM 2364 C C . GLY B 1 112 ? 4.996 -25.078 -10.859 1 96.44 112 GLY B C 1
ATOM 2365 O O . GLY B 1 112 ? 4.668 -24.922 -12.039 1 96.44 112 GLY B O 1
ATOM 2366 N N . ARG B 1 113 ? 4.184 -25.312 -9.906 1 97.56 113 ARG B N 1
ATOM 2367 C CA . ARG B 1 113 ? 2.748 -25.062 -9.992 1 97.56 113 ARG B CA 1
ATOM 2368 C C . ARG B 1 113 ? 2.348 -23.859 -9.156 1 97.56 113 ARG B C 1
ATOM 2370 O O . ARG B 1 113 ? 2.459 -23.875 -7.926 1 97.56 113 ARG B O 1
ATOM 2377 N N . ILE B 1 114 ? 1.811 -22.828 -9.852 1 98.06 114 ILE B N 1
ATOM 2378 C CA . ILE B 1 114 ? 1.591 -21.547 -9.195 1 98.06 114 ILE B CA 1
ATOM 2379 C C . ILE B 1 114 ? 0.096 -21.328 -8.969 1 98.06 114 ILE B C 1
ATOM 2381 O O . ILE B 1 114 ? -0.719 -21.609 -9.852 1 98.06 114 ILE B O 1
ATOM 2385 N N . ARG B 1 115 ? -0.228 -20.938 -7.766 1 95.62 115 ARG B N 1
ATOM 2386 C CA . ARG B 1 115 ? -1.59 -20.562 -7.391 1 95.62 115 ARG B CA 1
ATOM 2387 C C . ARG B 1 115 ? -1.668 -19.094 -6.973 1 95.62 115 ARG B C 1
ATOM 2389 O O . ARG B 1 115 ? -0.849 -18.625 -6.18 1 95.62 115 ARG B O 1
ATOM 2396 N N . ILE B 1 116 ? -2.656 -18.391 -7.539 1 95.81 116 ILE B N 1
ATOM 2397 C CA . ILE B 1 116 ? -2.873 -16.984 -7.25 1 95.81 116 ILE B CA 1
ATOM 2398 C C . ILE B 1 116 ? -4.25 -16.797 -6.617 1 95.81 116 ILE B C 1
ATOM 2400 O O . ILE B 1 116 ? -5.254 -17.281 -7.145 1 95.81 116 ILE B O 1
ATOM 2404 N N . SER B 1 117 ? -4.301 -16.109 -5.535 1 88.62 117 SER B N 1
ATOM 2405 C CA . SER B 1 117 ? -5.57 -15.82 -4.871 1 88.62 117 SER B CA 1
ATOM 2406 C C . SER B 1 117 ? -6.496 -15.008 -5.77 1 88.62 117 SER B C 1
ATOM 2408 O O . SER B 1 117 ? -6.066 -14.031 -6.395 1 88.62 117 SER B O 1
ATOM 2410 N N . HIS B 1 118 ? -7.754 -15.336 -5.738 1 87 118 HIS B N 1
ATOM 2411 C CA . HIS B 1 118 ? -8.766 -14.609 -6.504 1 87 118 HIS B CA 1
ATOM 2412 C C . HIS B 1 118 ? -8.898 -13.172 -6.016 1 87 118 HIS B C 1
ATOM 2414 O O . HIS B 1 118 ? -9.375 -12.305 -6.754 1 87 118 HIS B O 1
ATOM 2420 N N . ARG B 1 119 ? -8.438 -12.883 -4.875 1 82.81 119 ARG B N 1
ATOM 2421 C CA . ARG B 1 119 ? -8.523 -11.539 -4.312 1 82.81 119 ARG B CA 1
ATOM 2422 C C . ARG B 1 119 ? -7.652 -10.562 -5.098 1 82.81 119 ARG B C 1
ATOM 2424 O O . ARG B 1 119 ? -7.824 -9.344 -4.996 1 82.81 119 ARG B O 1
ATOM 2431 N N . LEU B 1 120 ? -6.734 -11.148 -5.902 1 91.12 120 LEU B N 1
ATOM 2432 C CA . LEU B 1 120 ? -5.836 -10.297 -6.668 1 91.12 120 LEU B CA 1
ATOM 2433 C C . LEU B 1 120 ? -6.434 -9.961 -8.031 1 91.12 120 LEU B C 1
ATOM 2435 O O . LEU B 1 120 ? -5.801 -9.281 -8.844 1 91.12 120 LEU B O 1
ATOM 2439 N N . ALA B 1 121 ? -7.625 -10.414 -8.195 1 86.06 121 ALA B N 1
ATOM 2440 C CA . ALA B 1 121 ? -8.266 -10.172 -9.484 1 86.06 121 ALA B CA 1
ATOM 2441 C C . ALA B 1 121 ? -8.617 -8.695 -9.648 1 86.06 121 ALA B C 1
ATOM 2443 O O . ALA B 1 121 ? -8.711 -8.195 -10.773 1 86.06 121 ALA B O 1
ATOM 2444 N N . ASP B 1 122 ? -8.688 -7.961 -8.492 1 81.31 122 ASP B N 1
ATOM 2445 C CA . ASP B 1 122 ? -9.188 -6.59 -8.547 1 81.31 122 ASP B CA 1
ATOM 2446 C C . ASP B 1 122 ? -8.078 -5.59 -8.25 1 81.31 122 ASP B C 1
ATOM 2448 O O . ASP B 1 122 ? -8.328 -4.391 -8.109 1 81.31 122 ASP B O 1
ATOM 2452 N N . VAL B 1 123 ? -6.914 -6.102 -8.18 1 88.94 123 VAL B N 1
ATOM 2453 C CA . VAL B 1 123 ? -5.812 -5.176 -7.93 1 88.94 123 VAL B CA 1
ATOM 2454 C C . VAL B 1 123 ? -5.281 -4.637 -9.258 1 88.94 123 VAL B C 1
ATOM 2456 O O . VAL B 1 123 ? -5.559 -5.199 -10.32 1 88.94 123 VAL B O 1
ATOM 2459 N N . PRO B 1 124 ? -4.551 -3.502 -9.141 1 91.38 124 PRO B N 1
ATOM 2460 C CA . PRO B 1 124 ? -3.926 -3.014 -10.367 1 91.38 124 PRO B CA 1
ATOM 2461 C C . PRO B 1 124 ? -2.977 -4.035 -10.992 1 91.38 124 PRO B C 1
ATOM 2463 O O . PRO B 1 124 ? -2.385 -4.848 -10.281 1 91.38 124 PRO B O 1
ATOM 2466 N N . ASP B 1 125 ? -2.744 -3.9 -12.266 1 93.44 125 ASP B N 1
ATOM 2467 C CA . ASP B 1 125 ? -1.932 -4.852 -13.016 1 93.44 125 ASP B CA 1
ATOM 2468 C C . ASP B 1 125 ? -0.518 -4.938 -12.445 1 93.44 125 ASP B C 1
ATOM 2470 O O . ASP B 1 125 ? 0.056 -6.023 -12.352 1 93.44 125 ASP B O 1
ATOM 2474 N N . TYR B 1 126 ? 0.023 -3.77 -12.062 1 96.31 126 TYR B N 1
ATOM 2475 C CA . TYR B 1 126 ? 1.41 -3.777 -11.609 1 96.31 126 TYR B CA 1
ATOM 2476 C C . TYR B 1 126 ? 1.555 -4.559 -10.312 1 96.31 126 TYR B C 1
ATOM 2478 O O . TYR B 1 126 ? 2.611 -5.133 -10.039 1 96.31 126 TYR B O 1
ATOM 2486 N N . VAL B 1 127 ? 0.426 -4.621 -9.586 1 96.69 127 VAL B N 1
ATOM 2487 C CA . VAL B 1 127 ? 0.445 -5.383 -8.344 1 96.69 127 VAL B CA 1
ATOM 2488 C C . VAL B 1 127 ? 0.404 -6.875 -8.648 1 96.69 127 VAL B C 1
ATOM 2490 O O . VAL B 1 127 ? 1.209 -7.648 -8.125 1 96.69 127 VAL B O 1
ATOM 2493 N N . LEU B 1 128 ? -0.52 -7.246 -9.5 1 95.69 128 LEU B N 1
ATOM 2494 C CA . LEU B 1 128 ? -0.604 -8.641 -9.906 1 95.69 128 LEU B CA 1
ATOM 2495 C C . LEU B 1 128 ? 0.705 -9.102 -10.547 1 95.69 128 LEU B C 1
ATOM 2497 O O . LEU B 1 128 ? 1.196 -10.195 -10.25 1 95.69 128 LEU B O 1
ATOM 2501 N N . ASP B 1 129 ? 1.318 -8.25 -11.367 1 98.25 129 ASP B N 1
ATOM 2502 C CA . ASP B 1 129 ? 2.582 -8.578 -12.023 1 98.25 129 ASP B CA 1
ATOM 2503 C C . ASP B 1 129 ? 3.678 -8.844 -10.992 1 98.25 129 ASP B C 1
ATOM 2505 O O . ASP B 1 129 ? 4.477 -9.766 -11.156 1 98.25 129 ASP B O 1
ATOM 2509 N N . ASP B 1 130 ? 3.689 -8.031 -10.023 1 98.5 130 ASP B N 1
ATOM 2510 C CA . ASP B 1 130 ? 4.715 -8.18 -8.992 1 98.5 130 ASP B CA 1
ATOM 2511 C C . ASP B 1 130 ? 4.59 -9.531 -8.281 1 98.5 130 ASP B C 1
ATOM 2513 O O . ASP B 1 130 ? 5.594 -10.195 -8.031 1 98.5 130 ASP B O 1
ATOM 2517 N N . VAL B 1 131 ? 3.338 -9.938 -7.969 1 98.06 131 VAL B N 1
ATOM 2518 C CA . VAL B 1 131 ? 3.086 -11.203 -7.293 1 98.06 131 VAL B CA 1
ATOM 2519 C C . VAL B 1 131 ? 3.473 -12.367 -8.203 1 98.06 131 VAL B C 1
ATOM 2521 O O . VAL B 1 131 ? 4.094 -13.336 -7.762 1 98.06 131 VAL B O 1
ATOM 2524 N N . ILE B 1 132 ? 3.131 -12.227 -9.461 1 98.44 132 ILE B N 1
ATOM 2525 C CA . ILE B 1 132 ? 3.455 -13.273 -10.422 1 98.44 132 ILE B CA 1
ATOM 2526 C C . ILE B 1 132 ? 4.969 -13.414 -10.539 1 98.44 132 ILE B C 1
ATOM 2528 O O . ILE B 1 132 ? 5.504 -14.523 -10.492 1 98.44 132 ILE B O 1
ATOM 2532 N N . VAL B 1 133 ? 5.742 -12.32 -10.68 1 98.81 133 VAL B N 1
ATOM 2533 C CA . VAL B 1 133 ? 7.199 -12.359 -10.789 1 98.81 133 VAL B CA 1
ATOM 2534 C C . VAL B 1 133 ? 7.789 -13.016 -9.547 1 98.81 133 VAL B C 1
ATOM 2536 O O . VAL B 1 133 ? 8.68 -13.859 -9.648 1 98.81 133 VAL B O 1
ATOM 2539 N N . HIS B 1 134 ? 7.215 -12.695 -8.422 1 98.31 134 HIS B N 1
ATOM 2540 C CA . HIS B 1 134 ? 7.641 -13.297 -7.164 1 98.31 134 HIS B CA 1
ATOM 2541 C C . HIS B 1 134 ? 7.555 -14.812 -7.215 1 98.31 134 HIS B C 1
ATOM 2543 O O . HIS B 1 134 ? 8.531 -15.508 -6.914 1 98.31 134 HIS B O 1
ATOM 2549 N N . GLU B 1 135 ? 6.336 -15.266 -7.617 1 97.88 135 GLU B N 1
ATOM 2550 C CA . GLU B 1 135 ? 6.113 -16.703 -7.684 1 97.88 135 GLU B CA 1
ATOM 2551 C C . GLU B 1 135 ? 7.004 -17.359 -8.742 1 97.88 135 GLU B C 1
ATOM 2553 O O . GLU B 1 135 ? 7.512 -18.469 -8.539 1 97.88 135 GLU B O 1
ATOM 2558 N N . LEU B 1 136 ? 7.227 -16.703 -9.883 1 98.5 136 LEU B N 1
ATOM 2559 C CA . LEU B 1 136 ? 8.078 -17.234 -10.938 1 98.5 136 LEU B CA 1
ATOM 2560 C C . LEU B 1 136 ? 9.523 -17.375 -10.461 1 98.5 136 LEU B C 1
ATOM 2562 O O . LEU B 1 136 ? 10.203 -18.328 -10.812 1 98.5 136 LEU B O 1
ATOM 2566 N N . VAL B 1 137 ? 10.016 -16.406 -9.656 1 98.5 137 VAL B N 1
ATOM 2567 C CA . VAL B 1 137 ? 11.391 -16.438 -9.188 1 98.5 137 VAL B CA 1
ATOM 2568 C C . VAL B 1 137 ? 11.609 -17.656 -8.297 1 98.5 137 VAL B C 1
ATOM 2570 O O . VAL B 1 137 ? 12.68 -18.266 -8.32 1 98.5 137 VAL B O 1
ATOM 2573 N N . HIS B 1 138 ? 10.562 -18.047 -7.574 1 97.56 138 HIS B N 1
ATOM 2574 C CA . HIS B 1 138 ? 10.648 -19.25 -6.746 1 97.56 138 HIS B CA 1
ATOM 2575 C C . HIS B 1 138 ? 10.953 -20.484 -7.586 1 97.56 138 HIS B C 1
ATOM 2577 O O . HIS B 1 138 ? 11.453 -21.484 -7.07 1 97.56 138 HIS B O 1
ATOM 2583 N N . THR B 1 139 ? 10.688 -20.469 -8.844 1 97.75 139 THR B N 1
ATOM 2584 C CA . THR B 1 139 ? 10.805 -21.672 -9.664 1 97.75 139 THR B CA 1
ATOM 2585 C C . THR B 1 139 ? 12.25 -21.875 -10.109 1 97.75 139 THR B C 1
ATOM 2587 O O . THR B 1 139 ? 12.609 -22.953 -10.578 1 97.75 139 THR B O 1
ATOM 2590 N N . PHE B 1 140 ? 13.203 -20.828 -9.977 1 97.56 140 PHE B N 1
ATOM 2591 C CA . PHE B 1 140 ? 14.555 -21.047 -10.492 1 97.56 140 PHE B CA 1
ATOM 2592 C C . PHE B 1 140 ? 15.602 -20.547 -9.508 1 97.56 140 PHE B C 1
ATOM 2594 O O . PHE B 1 140 ? 16.797 -20.703 -9.734 1 97.56 140 PHE B O 1
ATOM 2601 N N . VAL B 1 141 ? 15.211 -19.891 -8.445 1 96.75 141 VAL B N 1
ATOM 2602 C CA . VAL B 1 141 ? 16.125 -19.5 -7.383 1 96.75 141 VAL B CA 1
ATOM 2603 C C . VAL B 1 141 ? 15.867 -20.344 -6.137 1 96.75 141 VAL B C 1
ATOM 2605 O O . VAL B 1 141 ? 14.727 -20.422 -5.668 1 96.75 141 VAL B O 1
ATOM 2608 N N . GLU B 1 142 ? 16.922 -20.875 -5.621 1 91 142 GLU B N 1
ATOM 2609 C CA . GLU B 1 142 ? 16.812 -21.781 -4.477 1 91 142 GLU B CA 1
ATOM 2610 C C . GLU B 1 142 ? 16.984 -21.016 -3.16 1 91 142 GLU B C 1
ATOM 2612 O O . GLU B 1 142 ? 17.516 -19.906 -3.143 1 91 142 GLU B O 1
ATOM 2617 N N . GLY B 1 143 ? 16.5 -21.688 -2.059 1 90.12 143 GLY B N 1
ATOM 2618 C CA . GLY B 1 143 ? 16.844 -21.219 -0.727 1 90.12 143 GLY B CA 1
ATOM 2619 C C . GLY B 1 143 ? 15.844 -20.203 -0.188 1 90.12 143 GLY B C 1
ATOM 2620 O O . GLY B 1 143 ? 16.078 -19.594 0.854 1 90.12 143 GLY B O 1
ATOM 2621 N N . GLY B 1 144 ? 14.703 -20 -0.901 1 91.25 144 GLY B N 1
ATOM 2622 C CA . GLY B 1 144 ? 13.719 -19.062 -0.395 1 91.25 144 GLY B CA 1
ATOM 2623 C C . GLY B 1 144 ? 14.008 -17.625 -0.773 1 91.25 144 GLY B C 1
ATOM 2624 O O . GLY B 1 144 ? 14.367 -17.328 -1.918 1 91.25 144 GLY B O 1
ATOM 2625 N N . HIS B 1 145 ? 13.758 -16.719 0.079 1 94.75 145 HIS B N 1
ATOM 2626 C CA . HIS B 1 145 ? 13.914 -15.297 -0.211 1 94.75 145 HIS B CA 1
ATOM 2627 C C . HIS B 1 145 ? 15.336 -14.828 0.069 1 94.75 145 HIS B C 1
ATOM 2629 O O . HIS B 1 145 ? 15.555 -13.961 0.916 1 94.75 145 HIS B O 1
ATOM 2635 N N . THR B 1 146 ? 16.266 -15.297 -0.615 1 95.31 146 THR B N 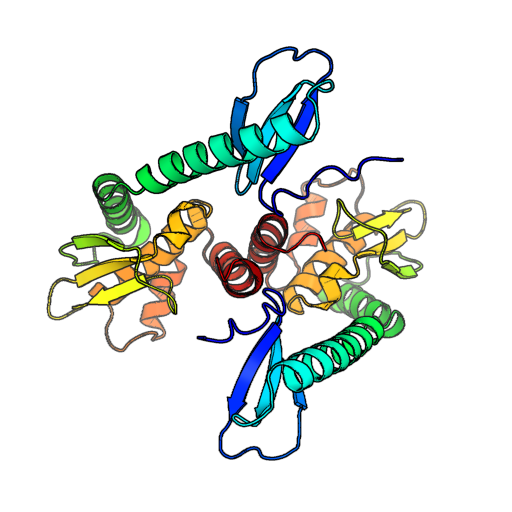1
ATOM 2636 C CA . THR B 1 146 ? 17.672 -14.938 -0.533 1 95.31 146 THR B CA 1
ATOM 2637 C C . THR B 1 146 ? 17.938 -13.609 -1.234 1 95.31 146 THR B C 1
ATOM 2639 O O . THR B 1 146 ? 17.031 -13.016 -1.815 1 95.31 146 THR B O 1
ATOM 2642 N N . GLU B 1 147 ? 19.203 -13.164 -1.237 1 97.12 147 GLU B N 1
ATOM 2643 C CA . GLU B 1 147 ? 19.594 -11.953 -1.961 1 97.12 147 GLU B CA 1
ATOM 2644 C C . GLU B 1 147 ? 19.359 -12.109 -3.461 1 97.12 147 GLU B C 1
ATOM 2646 O O . GLU B 1 147 ? 18.922 -11.18 -4.129 1 97.12 147 GLU B O 1
ATOM 2651 N N . GLU B 1 148 ? 19.734 -13.266 -3.9 1 97.31 148 GLU B N 1
ATOM 2652 C CA . GLU B 1 148 ? 19.516 -13.547 -5.316 1 97.31 148 GLU B CA 1
ATOM 2653 C C . GLU B 1 148 ? 18.031 -13.484 -5.668 1 97.31 148 GLU B C 1
ATOM 2655 O O . GLU B 1 148 ? 17.656 -12.953 -6.715 1 97.31 148 GLU B O 1
ATOM 2660 N N . PHE B 1 149 ? 17.281 -14.102 -4.758 1 97.69 149 PHE B N 1
ATOM 2661 C CA . PHE B 1 149 ? 15.828 -14.062 -4.949 1 97.69 149 PHE B CA 1
ATOM 2662 C C . PHE B 1 149 ? 15.336 -12.633 -5.105 1 97.69 149 PHE B C 1
ATOM 2664 O O . PHE B 1 149 ? 14.641 -12.312 -6.07 1 97.69 149 PHE B O 1
ATOM 2671 N N . TRP B 1 150 ? 15.719 -11.711 -4.223 1 97.81 150 TRP B N 1
ATOM 2672 C CA . TRP B 1 150 ? 15.203 -10.344 -4.219 1 97.81 150 TRP B CA 1
ATOM 2673 C C . TRP B 1 150 ? 15.773 -9.547 -5.391 1 97.81 150 TRP B C 1
ATOM 2675 O O . TRP B 1 150 ? 15.109 -8.656 -5.918 1 97.81 150 TRP B O 1
ATOM 2685 N N . TYR B 1 151 ? 16.969 -10 -5.812 1 98.25 151 TYR B N 1
ATOM 2686 C CA . TYR B 1 151 ? 17.5 -9.391 -7.02 1 98.25 151 TYR B CA 1
ATOM 2687 C C . TYR B 1 151 ? 16.562 -9.57 -8.195 1 98.25 151 TYR B C 1
ATOM 2689 O O . TYR B 1 151 ? 16.25 -8.609 -8.906 1 98.25 151 TYR B O 1
ATOM 2697 N N . TRP B 1 152 ? 16.094 -10.727 -8.336 1 98.19 152 TRP B N 1
ATOM 2698 C CA . TRP B 1 152 ? 15.234 -11.039 -9.461 1 98.19 152 TRP B CA 1
ATOM 2699 C C . TRP B 1 152 ? 13.812 -10.539 -9.219 1 98.19 152 TRP B C 1
ATOM 2701 O O . TRP B 1 152 ? 13.195 -9.945 -10.109 1 98.19 152 TRP B O 1
ATOM 2711 N N . ALA B 1 153 ? 13.258 -10.742 -8.016 1 98.44 153 ALA B N 1
ATOM 2712 C CA . ALA B 1 153 ? 11.883 -10.367 -7.703 1 98.44 153 ALA B CA 1
ATOM 2713 C C . ALA B 1 153 ? 11.688 -8.859 -7.848 1 98.44 153 ALA B C 1
ATOM 2715 O O . ALA B 1 153 ? 10.609 -8.406 -8.258 1 98.44 153 ALA B O 1
ATOM 2716 N N . SER B 1 154 ? 12.742 -8.133 -7.602 1 98.38 154 SER B N 1
ATOM 2717 C CA . SER B 1 154 ? 12.633 -6.676 -7.609 1 98.38 154 SER B CA 1
ATOM 2718 C C . SER B 1 154 ? 12.695 -6.121 -9.023 1 98.38 154 SER B C 1
ATOM 2720 O O . SER B 1 154 ? 12.5 -4.922 -9.242 1 98.38 154 SER B O 1
ATOM 2722 N N . GLN B 1 155 ? 12.922 -6.996 -9.938 1 98.38 155 GLN B N 1
ATOM 2723 C CA . GLN B 1 155 ? 12.953 -6.547 -11.328 1 98.38 155 GLN B CA 1
ATOM 2724 C C . GLN B 1 155 ? 11.547 -6.301 -11.859 1 98.38 155 GLN B C 1
ATOM 2726 O O . GLN B 1 155 ? 11.375 -5.707 -12.922 1 98.38 155 GLN B O 1
ATOM 2731 N N . ALA B 1 156 ? 10.5 -6.781 -11.133 1 98.25 156 ALA B N 1
ATOM 2732 C CA . ALA B 1 156 ? 9.117 -6.5 -11.539 1 98.25 156 ALA B CA 1
ATOM 2733 C C . ALA B 1 156 ? 8.891 -5 -11.703 1 98.25 156 ALA B C 1
ATOM 2735 O O . ALA B 1 156 ? 9.305 -4.207 -10.852 1 98.25 156 ALA B O 1
ATOM 2736 N N . PRO B 1 157 ? 8.234 -4.617 -12.75 1 96.56 157 PRO B N 1
ATOM 2737 C CA . PRO B 1 157 ? 7.918 -3.195 -12.891 1 96.56 157 PRO B CA 1
ATOM 2738 C C . PRO B 1 157 ? 7.117 -2.65 -11.711 1 96.56 157 PRO B C 1
ATOM 2740 O O . PRO B 1 157 ? 6.156 -3.281 -11.266 1 96.56 157 PRO B O 1
ATOM 2743 N N . HIS B 1 158 ? 7.492 -1.576 -11.125 1 97.31 158 HIS B N 1
ATOM 2744 C CA . HIS B 1 158 ? 6.82 -0.906 -10.023 1 97.31 158 HIS B CA 1
ATOM 2745 C C . HIS B 1 158 ? 6.84 -1.764 -8.766 1 97.31 158 HIS B C 1
ATOM 2747 O O . HIS B 1 158 ? 5.859 -1.801 -8.016 1 97.31 158 HIS B O 1
ATOM 2753 N N . HIS B 1 159 ? 7.91 -2.479 -8.609 1 98.25 159 HIS B N 1
ATOM 2754 C CA . HIS B 1 159 ? 8.047 -3.428 -7.512 1 98.25 159 HIS B CA 1
ATOM 2755 C C . HIS B 1 159 ? 7.742 -2.768 -6.172 1 98.25 159 HIS B C 1
ATOM 2757 O O . HIS B 1 159 ? 6.906 -3.258 -5.41 1 98.25 159 HIS B O 1
ATOM 2763 N N . GLU B 1 160 ? 8.383 -1.649 -5.914 1 97.31 160 GLU B N 1
ATOM 2764 C CA . GLU B 1 160 ? 8.188 -0.999 -4.621 1 97.31 160 GLU B CA 1
ATOM 2765 C C . GLU B 1 160 ? 6.762 -0.492 -4.461 1 97.31 160 GLU B C 1
ATOM 2767 O O . GLU B 1 160 ? 6.168 -0.615 -3.387 1 97.31 160 GLU B O 1
ATOM 2772 N N . ARG B 1 161 ? 6.234 0.027 -5.496 1 97.5 161 ARG B N 1
ATOM 2773 C CA . ARG B 1 161 ? 4.848 0.487 -5.465 1 97.5 161 ARG B CA 1
ATOM 2774 C C . ARG B 1 161 ? 3.895 -0.67 -5.191 1 97.5 161 ARG B C 1
ATOM 2776 O O . ARG B 1 161 ? 2.953 -0.535 -4.406 1 97.5 161 ARG B O 1
ATOM 2783 N N . ALA B 1 162 ? 4.137 -1.773 -5.824 1 97.5 162 ALA B N 1
ATOM 2784 C CA . ALA B 1 162 ? 3.307 -2.963 -5.645 1 97.5 162 ALA B CA 1
ATOM 2785 C C . ALA B 1 162 ? 3.387 -3.475 -4.211 1 97.5 162 ALA B C 1
ATOM 2787 O O . ALA B 1 162 ? 2.373 -3.873 -3.631 1 97.5 162 ALA B O 1
ATOM 2788 N N . ARG B 1 163 ? 4.551 -3.424 -3.658 1 96.38 163 ARG B N 1
ATOM 2789 C CA . ARG B 1 163 ? 4.723 -3.852 -2.273 1 96.38 163 ARG B CA 1
ATOM 2790 C C . ARG B 1 163 ? 3.904 -2.979 -1.327 1 96.38 163 ARG B C 1
ATOM 2792 O O . ARG B 1 163 ? 3.262 -3.484 -0.405 1 96.38 163 ARG B O 1
ATOM 2799 N N . GLY B 1 164 ? 3.959 -1.707 -1.589 1 95.62 164 GLY B N 1
ATOM 2800 C CA . GLY B 1 164 ? 3.131 -0.814 -0.793 1 95.62 164 GLY B CA 1
ATOM 2801 C C . GLY B 1 164 ? 1.646 -1.102 -0.923 1 95.62 164 GLY B C 1
ATOM 2802 O O . GLY B 1 164 ? 0.929 -1.148 0.078 1 95.62 164 GLY B O 1
ATOM 2803 N N . TYR B 1 165 ? 1.223 -1.274 -2.135 1 95.44 165 TYR B N 1
ATOM 2804 C CA . TYR B 1 165 ? -0.183 -1.583 -2.373 1 95.44 165 TYR B CA 1
ATOM 2805 C C . TYR B 1 165 ? -0.606 -2.828 -1.602 1 95.44 165 TYR B C 1
ATOM 2807 O O . TYR B 1 165 ? -1.632 -2.822 -0.917 1 95.44 165 TYR B O 1
ATOM 2815 N N . LEU B 1 166 ? 0.175 -3.896 -1.666 1 93.94 166 LEU B N 1
ATOM 2816 C CA . LEU B 1 166 ? -0.171 -5.172 -1.042 1 93.94 166 LEU B CA 1
ATOM 2817 C C . LEU B 1 166 ? -0.188 -5.043 0.478 1 93.94 166 LEU B C 1
ATOM 2819 O O . LEU B 1 166 ? -1.005 -5.68 1.147 1 93.94 166 LEU B O 1
ATOM 2823 N N . GLU B 1 167 ? 0.709 -4.23 0.974 1 91.38 167 GLU B N 1
ATOM 2824 C CA . GLU B 1 167 ? 0.722 -3.98 2.412 1 91.38 167 GLU B CA 1
ATOM 2825 C C . GLU B 1 167 ? -0.588 -3.346 2.873 1 91.38 167 GLU B C 1
ATOM 2827 O O . GLU B 1 167 ? -1.184 -3.787 3.857 1 91.38 167 GLU B O 1
ATOM 2832 N N . ALA B 1 168 ? -1.026 -2.375 2.156 1 90.31 168 ALA B N 1
ATOM 2833 C CA . ALA B 1 168 ? -2.289 -1.728 2.504 1 90.31 168 ALA B CA 1
ATOM 2834 C C . ALA B 1 168 ? -3.469 -2.666 2.273 1 90.31 168 ALA B C 1
ATOM 2836 O O . ALA B 1 168 ? -4.383 -2.742 3.1 1 90.31 168 ALA B O 1
ATOM 2837 N N . TYR B 1 169 ? -3.498 -3.289 1.146 1 88.62 169 TYR B N 1
ATOM 2838 C CA . TYR B 1 169 ? -4.578 -4.199 0.79 1 88.62 169 TYR B CA 1
ATOM 2839 C C . TYR B 1 169 ? -4.727 -5.305 1.83 1 88.62 169 TYR B C 1
ATOM 2841 O O . TYR B 1 169 ? -5.844 -5.691 2.18 1 88.62 169 TYR B O 1
ATOM 2849 N N . GLN B 1 170 ? -3.58 -5.812 2.262 1 83.69 170 GLN B N 1
ATOM 2850 C CA . GLN B 1 170 ? -3.613 -6.832 3.305 1 83.69 170 GLN B CA 1
ATOM 2851 C C . GLN B 1 170 ? -4.258 -6.293 4.578 1 83.69 170 GLN B C 1
ATOM 2853 O O . GLN B 1 170 ? -5.039 -6.992 5.23 1 83.69 170 GLN B O 1
ATOM 2858 N N . ARG B 1 171 ? -3.932 -5.113 4.836 1 78.06 171 ARG B N 1
ATOM 2859 C CA . ARG B 1 171 ? -4.387 -4.508 6.082 1 78.06 171 ARG B CA 1
ATOM 2860 C C . ARG B 1 171 ? -5.84 -4.059 5.973 1 78.06 171 ARG B C 1
ATOM 2862 O O . ARG B 1 171 ? -6.629 -4.258 6.898 1 78.06 171 ARG B O 1
ATOM 2869 N N . TRP B 1 172 ? -6.16 -3.457 4.859 1 76.06 172 TRP B N 1
ATOM 2870 C CA . TRP B 1 172 ? -7.43 -2.744 4.766 1 76.06 172 TRP B CA 1
ATOM 2871 C C . TRP B 1 172 ? -8.414 -3.5 3.883 1 76.06 172 TRP B C 1
ATOM 2873 O O . TRP B 1 172 ? -9.609 -3.209 3.887 1 76.06 172 TRP B O 1
ATOM 2883 N N . GLY B 1 173 ? -7.832 -4.316 3.049 1 64.69 173 GLY B N 1
ATOM 2884 C CA . GLY B 1 173 ? -8.68 -5.051 2.121 1 64.69 173 GLY B CA 1
ATOM 2885 C C . GLY B 1 173 ? -9.5 -6.137 2.795 1 64.69 173 GLY B C 1
ATOM 2886 O O . GLY B 1 173 ? -9.109 -6.656 3.844 1 64.69 173 GLY B O 1
ATOM 2887 N N . THR B 1 174 ? -10.992 -6.082 2.764 1 53.41 174 THR B N 1
ATOM 2888 C CA . THR B 1 174 ? -11.938 -6.988 3.402 1 53.41 174 THR B CA 1
ATOM 2889 C C . THR B 1 174 ? -11.578 -8.445 3.111 1 53.41 174 THR B C 1
ATOM 2891 O O . THR B 1 174 ? -11.234 -8.789 1.979 1 53.41 174 THR B O 1
ATOM 2894 N N . GLN B 1 175 ? -11.086 -9.125 4.152 1 44 175 GLN B N 1
ATOM 2895 C CA . GLN B 1 175 ? -11.133 -10.586 4.086 1 44 175 GLN B CA 1
ATOM 2896 C C . GLN B 1 175 ? -12.477 -11.07 3.553 1 44 175 GLN B C 1
ATOM 2898 O O . GLN B 1 175 ? -13.484 -11.055 4.27 1 44 175 GLN B O 1
ATOM 2903 N N . SER B 1 176 ? -12.883 -10.609 2.51 1 35.66 176 SER B N 1
ATOM 2904 C CA . SER B 1 176 ? -14.055 -11.367 2.102 1 35.66 176 SER B CA 1
ATOM 2905 C C . SER B 1 176 ? -13.727 -12.852 1.954 1 35.66 176 SER B C 1
ATOM 2907 O O . SER B 1 176 ? -12.609 -13.211 1.572 1 35.66 176 SER B O 1
#

Solvent-accessible surface area (backbone atoms only — not comparable to full-atom values): 19151 Å² total; per-residue (Å²): 132,86,76,76,74,82,84,78,46,83,39,38,42,77,45,67,28,83,87,37,79,79,60,70,46,70,44,77,53,81,66,24,37,39,30,39,32,25,53,82,54,54,69,70,59,44,52,55,51,51,53,53,48,49,51,51,50,47,47,53,54,58,68,56,67,45,41,67,58,52,39,52,52,50,53,49,45,26,50,77,63,48,72,57,59,50,36,64,77,46,47,35,72,36,84,85,52,85,87,49,65,60,48,61,48,68,12,73,89,39,60,13,40,33,39,33,24,52,80,51,72,68,49,57,66,48,37,44,46,26,55,48,39,42,49,39,42,47,12,59,38,75,87,61,88,35,72,68,37,49,58,57,34,54,54,27,65,58,32,55,21,24,53,19,20,50,55,26,32,64,62,42,48,59,89,116,132,85,77,75,73,79,82,77,49,92,42,40,43,77,45,66,28,83,87,40,77,80,58,71,48,70,42,77,54,78,69,24,37,40,30,42,32,25,53,81,54,55,69,68,60,45,50,54,51,51,54,53,49,49,50,49,50,47,46,51,54,59,66,56,66,45,41,66,58,51,39,52,52,48,51,49,45,26,52,78,62,49,70,56,58,50,36,64,76,47,49,36,72,36,82,85,53,86,87,49,66,61,48,61,47,68,12,74,91,39,59,12,39,34,40,32,24,50,80,49,72,70,50,58,64,48,37,46,47,26,53,48,39,42,48,41,43,47,11,58,38,75,88,60,88,38,71,69,36,49,58,57,33,54,55,27,65,58,31,54,21,25,52,20,20,50,54,27,33,65,54,38,36,73,80,116

Radius of gyration: 23.58 Å; Cα contacts (8 Å, |Δi|>4): 597; chains: 2; bounding box: 60×64×54 Å

pLDDT: mean 83.79, std 16.85, range [25.17, 98.81]

Sequence (352 aa):
MDKKRPDYGPDVEVRRSRRRRRTVSARAEGNRIVVMVPADMPPKAEQQQVLEIVERVRKKVGNGLDNKDLERRARTLSRTVLQNKPRFESIKWVKNMSRRWASVTGGVEKPGRIRISHRLADVPDYVLDDVIVHELVHTFVEGGHTEEFWYWASQAPHHERARGYLEAYQRWGTQSMDKKRPDYGPDVEVRRSRRRRRTVSARAEGNRIVVMVPADMPPKAEQQQVLEIVERVRKKVGNGLDNKDLERRARTLSRTVLQNKPRFESIKWVKNMSRRWASVTGGVEKPGRIRISHRLADVPDYVLDDVIVHELVHTFVEGGHTEEFWYWASQAPHHERARGYLEAYQRWGTQS

Organism: NCBI:txid1408189

InterPro domains:
  IPR002725 YgjP-like, metallopeptidase domain [PF01863] (68-166)
  IPR053136 UTP pyrophosphatase-like [PTHR30399] (12-169)

Secondary structure (DSSP, 8-state):
---------TTEEEEEESS--S--EEEEETTEEEEEEETT--HHHHHHHHHHHHHHHHHHHHTT--HHHHHHHHHHHHHHHSTT---EEEEEEES--SS-SEEEE--SSS-EEEEEEGGGGGS-HHHHHHHHHHHHHTTT--SSS-HHHHHHHTTSTTHHHHHHHHHHHHHHS---/---------TTEEEEEESS--S--EEEEETTEEEEEEETT--HHHHHHHHHHHHHHHHHHHHTT--HHHHHHHHHHHHHHTSTT---EEEEEEES--SS-SEEEE--SSS-EEEEEEGGGGGS-HHHHHHHHHHHHHTTT--SSS-HHHHHHHTTSTTHHHHHHHHHHHHHHS---

Nearest PDB structures (foldseek):
  7z5h-assembly3_C  TM=6.511E-01  e=3.921E+00  Homo sapiens
  7z6s-assembly1_E  TM=6.418E-01  e=3.674E+00  Homo sapiens
  6cyy-assembly1_A  TM=2.622E-01  e=3.674E+00  Mycobacterium tuberculosis H37Rv
  7z6s-assembly1_E  TM=6.629E-01  e=2.250E+00  Homo sapiens
  7z5h-assembly3_C  TM=6.619E-01  e=2.723E+00  Homo sapiens

Foldseek 3Di:
DPPDQDDPDPQEAEAEDCVDDDDWAWDDDQSHIYIYDHNPDDRVRCVVVSVVRVVVNVVVLLVVFDQVVVVVLLCVCCVPQVVVQFFADGEGEDAPDAPDQKEWDEAQVDHIYIYGYSLCSRPDPLLVQLVSQLRRLRRRDDDPCDPVSCVRSCSRVCNVVSVVVVVCCVVPVDDD/DPPPQDPLDPQEAEAEDCVDDDDWDWDDDQSHIYIYDHNPDDRVRCVVVSNVRVVVNVVVLLVVFDQVVVVVLLCVCCVPQVVVQFFADGEGEDAPDQPDQKDWDEAQVDHIYIYGYSLCSRPDPLLVQLVSQLRRLRRNDDDPCDPVSCVRSCSRVCNVVSVVVVVVCVVPPPSD